Protein AF-A0A5N5HDU1-F1 (afdb_monomer)

Organism: NCBI:txid2448454

Nearest PDB structures (foldseek):
  8ie4-assembly1_A  TM=7.956E-01  e=6.464E-19  Gentiana crassicaulis
  8ie4-assembly4_D  TM=7.628E-01  e=2.810E-19  Gentiana crassicaulis
  8inh-assembly2_A  TM=7.800E-01  e=2.896E-18  Ziziphus jujuba var. spinosa
  8i94-assembly1_A  TM=7.938E-01  e=2.670E-17  Nemophila menziesii
  8i90-assembly1_A  TM=7.768E-01  e=2.670E-17  Nemophila menziesii

Foldseek 3Di:
DVLLLLVLLVVVDAAEAEEALQQCVPWQVPFPLNPPPSHHYHHKHLVQNPQQQVSDPHVLRSLVSNLPDDDDDPDDAQEDEEELLRPNVVVVCVVVLHAYEYEYQAAPVLLQLLLCVLVCVDPPQQAQPDQDFDDGPPDDTDHNLLHFFCNHVPPPCVSVNCSSSCSCVRCVVPVVPDDDALAAAPSAFCVLAVCPPVSRPDPRGDDDDDDDLVVLAVVLVLVVVLVDQADEDDDPVCPVSYPPPSDRDDDDQHEYEDLQRPNVLRSCLQNLHAYAHDHDGGNSSNSVVCSCPVLNGDDDSNPPVCCVDPNVVVSSVSSVVSNVLNNQQPPCPHSNVVSSVVVSVCSVVSNHYHHYYYD

Sequence (359 aa):
MLQFSKLLHHKGVKITLVTTLFTYKTILHKSSGLSGSYFAVETISDGYDQGGVKEAESVEAYLKSFKQKLSSSSCPVDCIVYDVFIPWPLDVAKKFGIAGAVFFTQSCAIDNIYYHAHKGLLKLPLTKYDQSKILVPGLPPLEPWDMPSMLYDFGSYPAVYDIVMGQFSNVVDWMAKFLPLITIGPTIPSYYLDKRLENDREYGVNLFKPNIPEQMKELAWGLRSSKCKFLWVVRESEAAKLPKGFILAHEYVGCFVTHCSWNLTLEALSLRVLMVALPQWTDQSTNAKYIMDVWEDVVEHCIIERIEGKRGEEIKRKALEWKELARKAVDEVGSSSKNIDEFTKNVVQQKAIRVLGEM

Structure (mmCIF, N/CA/C/O backbone):
data_AF-A0A5N5HDU1-F1
#
_entry.id   AF-A0A5N5HDU1-F1
#
loop_
_atom_site.group_PDB
_atom_si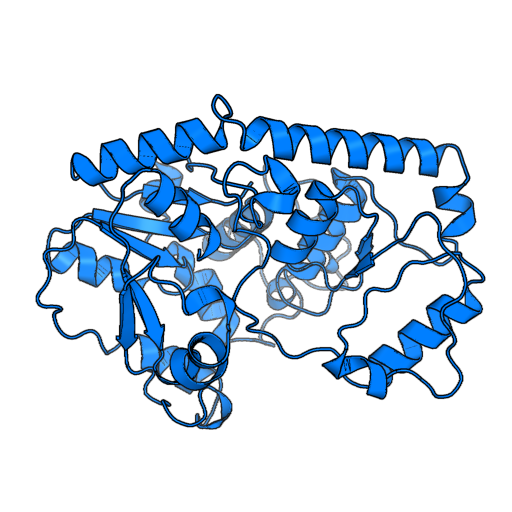te.id
_atom_site.type_symbol
_atom_site.label_atom_id
_atom_site.label_alt_id
_atom_site.label_comp_id
_atom_site.label_asym_id
_atom_site.label_entity_id
_atom_site.label_seq_id
_atom_site.pdbx_PDB_ins_code
_atom_site.Cartn_x
_atom_site.Cartn_y
_atom_site.Cartn_z
_atom_site.occupancy
_atom_site.B_iso_or_equiv
_atom_site.auth_seq_id
_atom_site.auth_comp_id
_atom_site.auth_asym_id
_atom_site.auth_atom_id
_atom_site.pdbx_PDB_model_num
ATOM 1 N N . MET A 1 1 ? -2.408 4.645 4.900 1.00 81.69 1 MET A N 1
ATOM 2 C CA . MET A 1 1 ? -3.131 5.020 6.152 1.00 81.69 1 MET A CA 1
ATOM 3 C C . MET A 1 1 ? -2.944 6.471 6.617 1.00 81.69 1 MET A C 1
ATOM 5 O O . MET A 1 1 ? -3.933 7.184 6.608 1.00 81.69 1 MET A O 1
ATOM 9 N N . LEU A 1 2 ? -1.751 6.958 7.008 1.00 83.31 2 LEU A N 1
ATOM 10 C CA . LEU A 1 2 ? -1.614 8.335 7.545 1.00 83.31 2 LEU A CA 1
ATOM 11 C C . LEU A 1 2 ? -2.099 9.427 6.569 1.00 83.31 2 LEU A C 1
ATOM 13 O O . LEU A 1 2 ? -2.771 10.368 6.977 1.00 83.31 2 LEU A O 1
ATOM 17 N N . GLN A 1 3 ? -1.804 9.285 5.276 1.00 84.50 3 GLN A N 1
ATOM 18 C CA . GLN A 1 3 ? -2.286 10.222 4.254 1.00 84.50 3 GLN A CA 1
ATOM 19 C C . GLN A 1 3 ? -3.814 10.188 4.117 1.00 84.50 3 GLN A C 1
ATOM 21 O O . GLN A 1 3 ? -4.466 11.227 4.067 1.00 84.50 3 GLN A O 1
ATOM 26 N N . PHE A 1 4 ? -4.412 8.998 4.189 1.00 86.94 4 PHE A N 1
ATOM 27 C CA . PHE A 1 4 ? -5.865 8.853 4.254 1.00 86.94 4 PHE A CA 1
ATOM 28 C C . PHE A 1 4 ? -6.462 9.530 5.499 1.00 86.94 4 PHE A C 1
ATOM 30 O O . PHE A 1 4 ? -7.474 10.217 5.393 1.00 86.94 4 PHE A O 1
ATOM 37 N N . SER A 1 5 ? -5.803 9.440 6.659 1.00 86.94 5 SER A N 1
ATOM 38 C CA . SER A 1 5 ? -6.207 10.169 7.869 1.00 86.94 5 SER A CA 1
ATOM 39 C C . SER A 1 5 ? -6.222 11.689 7.667 1.00 86.94 5 SER A C 1
ATOM 41 O O . SER A 1 5 ? -7.164 12.341 8.114 1.00 86.94 5 SER A O 1
ATOM 43 N N . LYS A 1 6 ? -5.233 12.260 6.960 1.00 85.62 6 LYS A N 1
ATOM 44 C CA . LYS A 1 6 ? -5.206 13.698 6.612 1.00 85.62 6 LYS A CA 1
ATOM 45 C C . LYS A 1 6 ? -6.385 14.092 5.731 1.00 85.62 6 LYS A C 1
ATOM 47 O O . LYS A 1 6 ? -7.036 15.097 6.011 1.00 85.62 6 LYS A O 1
ATOM 52 N N . LEU A 1 7 ? -6.705 13.273 4.732 1.00 85.50 7 LEU A N 1
ATOM 53 C CA . LEU A 1 7 ? -7.856 13.500 3.855 1.00 85.50 7 LEU A CA 1
ATOM 54 C C . LEU A 1 7 ? -9.183 13.459 4.627 1.00 85.50 7 LEU A C 1
ATOM 56 O O . LEU A 1 7 ? -10.017 14.345 4.455 1.00 85.50 7 LEU A O 1
ATOM 60 N N . LEU A 1 8 ? -9.366 12.481 5.519 1.00 86.62 8 LEU A N 1
ATOM 61 C CA . LEU A 1 8 ? -10.563 12.396 6.364 1.00 86.62 8 LEU A CA 1
ATOM 62 C C . LEU A 1 8 ? -10.685 13.588 7.319 1.00 86.62 8 LEU A C 1
ATOM 64 O O . LEU A 1 8 ? -11.768 14.150 7.474 1.00 86.62 8 LEU A O 1
ATOM 68 N N . HIS A 1 9 ? -9.582 14.013 7.932 1.00 85.88 9 HIS A N 1
ATOM 69 C CA . HIS A 1 9 ? -9.586 15.177 8.813 1.00 85.88 9 HIS A CA 1
ATOM 70 C C . HIS A 1 9 ? -9.921 16.472 8.075 1.00 85.88 9 HIS A C 1
ATOM 72 O O . HIS A 1 9 ? -10.703 17.274 8.577 1.00 85.88 9 HIS A O 1
ATOM 78 N N . HIS A 1 10 ? -9.425 16.642 6.848 1.00 84.31 10 HIS A N 1
ATOM 79 C CA . HIS A 1 10 ? -9.819 17.763 5.995 1.00 84.31 10 HIS A CA 1
ATOM 80 C C . HIS A 1 10 ? -11.326 17.766 5.673 1.00 84.31 10 HIS A C 1
ATOM 82 O O . HIS A 1 10 ? -11.922 18.825 5.499 1.00 84.31 10 HIS A O 1
ATOM 88 N N . LYS A 1 11 ? -11.971 16.592 5.665 1.00 84.25 11 LYS A N 1
ATOM 89 C CA . LYS A 1 11 ? -13.431 16.432 5.539 1.00 84.25 11 LYS A CA 1
ATOM 90 C C . LYS A 1 11 ? -14.187 16.601 6.869 1.00 84.25 11 LYS A C 1
ATOM 92 O O . LYS A 1 11 ? -15.392 16.367 6.917 1.00 84.25 11 LYS A O 1
ATOM 97 N N . GLY A 1 12 ? -13.507 17.008 7.942 1.00 85.75 12 GLY A N 1
ATOM 98 C CA . GLY A 1 12 ? -14.097 17.258 9.258 1.00 85.75 12 GLY A CA 1
ATOM 99 C C . GLY A 1 12 ? -14.228 16.021 10.151 1.00 85.75 12 GLY A C 1
ATOM 100 O O . GLY A 1 12 ? -14.853 16.100 11.207 1.00 85.75 12 GLY A O 1
ATOM 101 N N . VAL A 1 13 ? -13.647 14.879 9.766 1.00 86.00 13 VAL A N 1
ATOM 102 C CA . VAL A 1 13 ? -13.657 13.671 10.601 1.00 86.00 13 VAL A CA 1
ATOM 103 C C . VAL A 1 13 ? -12.633 13.817 11.727 1.00 86.00 13 VAL A C 1
ATOM 105 O O . VAL A 1 13 ? -11.461 14.120 11.494 1.00 86.00 13 VAL A O 1
ATOM 108 N N . LYS A 1 14 ? -13.052 13.567 12.971 1.00 86.56 14 LYS A N 1
ATOM 109 C CA . LYS A 1 14 ? -12.127 13.487 14.106 1.00 86.56 14 LYS A CA 1
ATOM 110 C C . LYS A 1 14 ? -11.351 12.174 14.027 1.00 86.56 14 LYS A C 1
ATOM 112 O O . LYS A 1 14 ? -11.952 11.106 13.986 1.00 86.56 14 LYS A O 1
ATOM 117 N N . ILE A 1 15 ? -10.024 12.256 14.034 1.00 86.44 15 ILE A N 1
ATOM 118 C CA . ILE A 1 15 ? -9.154 11.086 13.905 1.00 86.44 15 ILE A CA 1
ATOM 119 C C . ILE A 1 15 ? -8.301 10.913 15.160 1.00 86.44 15 ILE A C 1
ATOM 121 O O . ILE A 1 15 ? -7.659 11.858 15.629 1.00 86.44 15 ILE A O 1
ATOM 125 N N . THR A 1 16 ? -8.251 9.670 15.632 1.00 86.56 16 THR A N 1
ATOM 126 C CA . THR A 1 16 ? -7.248 9.182 16.578 1.00 86.56 16 THR A CA 1
ATOM 127 C C . THR A 1 16 ? -6.396 8.139 15.867 1.00 86.56 16 THR A C 1
ATOM 129 O O . THR A 1 16 ? -6.906 7.106 15.435 1.00 86.56 16 THR A O 1
ATOM 132 N N . LEU A 1 17 ? -5.100 8.407 15.721 1.00 85.62 17 LEU A N 1
ATOM 133 C CA . LEU A 1 17 ? -4.145 7.435 15.206 1.00 85.62 17 LEU A CA 1
ATOM 134 C C . LEU A 1 17 ? -3.698 6.533 16.355 1.00 85.62 17 LEU A C 1
ATOM 136 O O . LEU A 1 17 ? -3.113 7.011 17.324 1.00 85.62 17 LEU A O 1
ATOM 140 N N . VAL A 1 18 ? -3.941 5.232 16.228 1.00 85.00 18 VAL A N 1
ATOM 141 C CA . VAL A 1 18 ? -3.465 4.237 17.193 1.00 85.00 18 VAL A CA 1
ATOM 142 C C . VAL A 1 18 ? -2.227 3.551 16.628 1.00 85.00 18 VAL A C 1
ATOM 144 O O . VAL A 1 18 ? -2.234 3.066 15.498 1.00 85.00 18 VAL A O 1
ATOM 147 N N . THR A 1 19 ? -1.145 3.518 17.400 1.00 84.38 19 THR A N 1
ATOM 148 C CA . THR A 1 19 ? 0.124 2.888 17.001 1.00 84.38 19 THR A CA 1
ATOM 149 C C . THR A 1 19 ? 0.807 2.212 18.188 1.00 84.38 19 THR A C 1
ATOM 151 O O . THR A 1 19 ? 0.340 2.330 19.319 1.00 84.38 19 THR A O 1
ATOM 154 N N . THR A 1 20 ? 1.914 1.503 17.971 1.00 85.38 20 THR A N 1
ATOM 155 C CA . THR A 1 20 ? 2.649 0.888 19.085 1.00 85.38 20 THR A CA 1
ATOM 156 C C . THR A 1 20 ? 3.460 1.920 19.847 1.00 85.38 20 THR A C 1
ATOM 158 O O . THR A 1 20 ? 3.936 2.904 19.272 1.00 85.38 20 THR A O 1
ATOM 161 N N . LEU A 1 21 ? 3.671 1.688 21.142 1.00 84.62 21 LEU A N 1
ATOM 162 C CA . LEU A 1 21 ? 4.504 2.559 21.966 1.00 84.62 21 LEU A CA 1
ATOM 163 C C . LEU A 1 21 ? 5.939 2.658 21.421 1.00 84.62 21 LEU A C 1
ATOM 165 O O . LEU A 1 21 ? 6.516 3.749 21.394 1.00 84.62 21 LEU A O 1
ATOM 169 N N . PHE A 1 22 ? 6.495 1.548 20.928 1.00 84.50 22 PHE A N 1
ATOM 170 C CA . PHE A 1 22 ? 7.798 1.537 20.266 1.00 84.50 22 PHE A CA 1
ATOM 171 C C . PHE A 1 22 ? 7.814 2.431 19.016 1.00 84.50 22 PHE A C 1
ATOM 173 O O . PHE A 1 22 ? 8.679 3.304 18.887 1.00 84.50 22 PHE A O 1
ATOM 180 N N . THR A 1 23 ? 6.834 2.271 18.119 1.00 81.06 23 THR A N 1
ATOM 181 C CA . THR A 1 23 ? 6.702 3.070 16.885 1.00 81.06 23 THR A CA 1
ATOM 182 C C . THR A 1 23 ? 6.531 4.553 17.207 1.00 81.06 23 THR A C 1
ATOM 184 O O . THR A 1 23 ? 7.163 5.413 16.588 1.00 81.06 23 THR A O 1
ATOM 187 N N . TYR A 1 24 ? 5.735 4.864 18.230 1.00 81.75 24 TYR A N 1
ATOM 188 C CA . TYR A 1 24 ? 5.540 6.228 18.694 1.00 81.75 24 TYR A CA 1
ATOM 189 C C . TYR A 1 24 ? 6.850 6.871 19.159 1.00 81.75 24 TYR A C 1
ATOM 191 O O . TYR A 1 24 ? 7.230 7.923 18.647 1.00 81.75 24 TYR A O 1
ATOM 199 N N . LYS A 1 25 ? 7.589 6.221 20.066 1.00 80.50 25 LYS A N 1
ATOM 200 C CA . LYS A 1 25 ? 8.865 6.740 20.596 1.00 80.50 25 LYS A CA 1
ATOM 201 C C . LYS A 1 25 ? 9.936 6.905 19.519 1.00 80.50 25 LYS A C 1
ATOM 203 O O . LYS A 1 25 ? 10.744 7.833 19.569 1.00 80.50 25 LYS A O 1
ATOM 208 N N . THR A 1 26 ? 9.999 5.963 18.583 1.00 70.81 26 THR A N 1
ATOM 209 C CA . THR A 1 26 ? 11.109 5.880 17.627 1.00 70.81 26 THR A CA 1
ATOM 210 C C . THR A 1 26 ? 10.877 6.694 16.366 1.00 70.81 26 THR A C 1
ATOM 212 O O . THR A 1 26 ? 11.846 7.238 15.834 1.00 70.81 26 THR A O 1
ATOM 215 N N . ILE A 1 27 ? 9.628 6.797 15.909 1.00 68.00 27 ILE A N 1
ATOM 216 C CA . ILE A 1 27 ? 9.301 7.348 14.594 1.00 68.00 27 ILE A CA 1
ATOM 217 C C . ILE A 1 27 ? 8.398 8.575 14.727 1.00 68.00 27 ILE A C 1
ATOM 219 O O . ILE A 1 27 ? 8.740 9.629 14.196 1.00 68.00 27 ILE A O 1
ATOM 223 N N . LEU A 1 28 ? 7.291 8.497 15.471 1.00 67.25 28 LEU A N 1
ATOM 224 C CA . LEU A 1 28 ? 6.307 9.592 15.503 1.00 67.25 28 LEU A CA 1
ATOM 225 C C . LEU A 1 28 ? 6.759 10.775 16.368 1.00 67.25 28 LEU A C 1
ATOM 227 O O . LEU A 1 28 ? 6.692 11.911 15.918 1.00 67.25 28 LEU A O 1
ATOM 231 N N . HIS A 1 29 ? 7.302 10.523 17.561 1.00 62.34 29 HIS A N 1
ATOM 232 C CA . HIS A 1 29 ? 7.775 11.570 18.477 1.00 62.34 29 HIS A CA 1
ATOM 233 C C . HIS A 1 29 ? 8.957 12.375 17.907 1.00 62.34 29 HIS A C 1
ATOM 235 O O . HIS A 1 29 ? 9.209 13.505 18.316 1.00 62.34 29 HIS A O 1
ATOM 241 N N . LYS A 1 30 ? 9.720 11.795 16.974 1.00 56.84 30 LYS A N 1
ATOM 242 C CA . LYS A 1 30 ? 10.878 12.450 16.344 1.00 56.84 30 LYS A CA 1
ATOM 243 C C . LYS A 1 30 ? 10.536 13.160 15.035 1.00 56.84 30 LYS A C 1
ATOM 245 O O . LYS A 1 30 ? 11.388 13.861 14.497 1.00 56.84 30 LYS A O 1
ATOM 250 N N . SER A 1 31 ? 9.325 12.969 14.516 1.00 57.44 31 SER A N 1
ATOM 251 C CA . SER A 1 31 ? 8.912 13.530 13.233 1.00 57.44 31 SER A CA 1
ATOM 252 C C . SER A 1 31 ? 8.254 14.893 13.447 1.00 57.44 31 SER A C 1
ATOM 254 O O . SER A 1 31 ? 7.149 14.990 13.977 1.00 57.44 31 SER A O 1
ATOM 256 N N . SER A 1 32 ? 8.925 15.956 13.001 1.00 51.88 32 SER A N 1
ATOM 257 C CA . SER A 1 32 ? 8.446 17.348 13.054 1.00 51.88 32 SER A CA 1
ATOM 258 C C . SER A 1 32 ? 7.073 17.548 12.390 1.00 51.88 32 SER A C 1
ATOM 260 O O . SER A 1 32 ? 6.309 18.411 12.817 1.00 51.88 32 SER A O 1
ATOM 262 N N . GLY A 1 33 ? 6.720 16.716 11.401 1.00 50.97 33 GLY A N 1
ATOM 263 C CA . GLY A 1 33 ? 5.471 16.805 10.631 1.00 50.97 33 GLY A CA 1
ATOM 264 C C . GLY A 1 33 ? 4.177 16.413 11.362 1.00 50.97 33 GLY A C 1
ATOM 265 O O . GLY A 1 33 ? 3.096 16.666 10.838 1.00 50.97 33 GLY A O 1
ATOM 266 N N . LEU A 1 34 ? 4.251 15.817 12.558 1.00 55.09 34 LEU A N 1
ATOM 267 C CA . LEU A 1 34 ? 3.077 15.499 13.395 1.00 55.09 34 LEU A CA 1
ATOM 268 C C . LEU A 1 34 ? 2.918 16.447 14.590 1.00 55.09 34 LEU A C 1
ATOM 270 O O . LEU A 1 34 ? 1.907 16.396 15.286 1.00 55.09 34 LEU A O 1
ATOM 274 N N . SER A 1 35 ? 3.891 17.334 14.819 1.00 48.75 35 SER A N 1
ATOM 275 C CA . SER A 1 35 ? 3.934 18.209 15.995 1.00 48.75 35 SER A CA 1
ATOM 276 C C . SER A 1 35 ? 2.916 19.363 15.955 1.00 48.75 35 SER A C 1
ATOM 278 O O . SER A 1 35 ? 2.830 20.128 16.914 1.00 48.75 35 SER A O 1
ATOM 280 N N . GLY A 1 36 ? 2.138 19.490 14.873 1.00 53.03 36 GLY A N 1
ATOM 281 C CA . GLY A 1 36 ? 1.021 20.426 14.746 1.00 53.03 36 GLY A CA 1
ATOM 282 C C . GLY A 1 36 ? -0.320 19.694 14.734 1.00 53.03 36 GLY A C 1
ATOM 283 O O . GLY A 1 36 ? -0.748 19.270 13.676 1.00 53.03 36 GLY A O 1
ATOM 284 N N . SER A 1 37 ? -0.931 19.508 15.907 1.00 56.53 37 SER A N 1
ATOM 285 C CA . SER A 1 37 ? -2.367 19.320 16.239 1.00 56.53 37 SER A CA 1
ATOM 286 C C . SER A 1 37 ? -3.381 18.573 15.333 1.00 56.53 37 SER A C 1
ATOM 288 O O . SER A 1 37 ? -4.552 18.553 15.707 1.00 56.53 37 SER A O 1
ATOM 290 N N . TYR A 1 38 ? -3.044 17.971 14.188 1.00 62.62 38 TYR A N 1
ATOM 291 C CA . TYR A 1 38 ? -4.061 17.434 13.261 1.00 62.62 38 TYR A CA 1
ATOM 292 C C . TYR A 1 38 ? -4.797 16.198 13.806 1.00 62.62 38 TYR A C 1
ATOM 294 O O . TYR A 1 38 ? -5.974 16.002 13.508 1.00 62.62 38 TYR A O 1
ATOM 302 N N . PHE A 1 39 ? -4.136 15.372 14.623 1.00 76.25 39 PHE A N 1
ATOM 303 C CA . PHE A 1 39 ? -4.696 14.111 15.121 1.00 76.25 39 PHE A CA 1
ATOM 304 C C . PHE A 1 39 ? -4.342 13.874 16.585 1.00 76.25 39 PHE A C 1
ATOM 306 O O . PHE A 1 39 ? -3.239 14.204 17.023 1.00 76.25 39 PHE A O 1
ATOM 313 N N . ALA A 1 40 ? -5.244 13.221 17.320 1.00 81.25 40 ALA A N 1
ATOM 314 C CA . ALA A 1 40 ? -4.860 12.571 18.566 1.00 81.25 40 ALA A CA 1
ATOM 315 C C . ALA A 1 40 ? -4.020 11.330 18.232 1.00 81.25 40 ALA A C 1
ATOM 317 O O . ALA A 1 40 ? -4.330 10.612 17.281 1.00 81.25 40 ALA A O 1
ATOM 318 N N . VAL A 1 41 ? -2.965 11.071 19.003 1.00 81.19 41 VAL A N 1
ATOM 319 C CA . VAL A 1 41 ? -2.180 9.839 18.884 1.00 81.19 41 VAL A CA 1
ATOM 320 C C . VAL A 1 41 ? -2.319 9.064 20.182 1.00 81.19 41 VAL A C 1
ATOM 322 O O . VAL A 1 41 ? -1.977 9.571 21.248 1.00 81.19 41 VAL A O 1
ATOM 325 N N . GLU A 1 42 ? -2.818 7.839 20.080 1.00 84.00 42 GLU A N 1
ATOM 326 C CA . GLU A 1 42 ? -2.871 6.891 21.187 1.00 84.00 42 GLU A CA 1
ATOM 327 C C . GLU A 1 42 ? -1.897 5.741 20.934 1.00 84.00 42 GLU A C 1
ATOM 329 O O . GLU A 1 42 ? -1.630 5.341 19.796 1.00 84.00 42 GLU A O 1
ATOM 334 N N . THR A 1 43 ? -1.341 5.211 22.019 1.00 84.62 43 THR A N 1
ATOM 335 C CA . THR A 1 43 ? -0.370 4.123 21.954 1.00 84.62 43 THR A CA 1
ATOM 336 C C . THR A 1 43 ? -0.916 2.864 22.588 1.00 84.62 43 THR A C 1
ATOM 338 O O . THR A 1 43 ? -1.416 2.900 23.711 1.00 84.62 43 THR A O 1
ATOM 341 N N . ILE A 1 44 ? -0.721 1.743 21.908 1.00 84.19 44 ILE A N 1
ATOM 342 C CA . ILE A 1 44 ? -0.919 0.404 22.456 1.00 84.19 44 ILE A CA 1
ATOM 343 C C . ILE A 1 44 ? 0.432 -0.273 22.672 1.00 84.19 44 ILE A C 1
ATOM 345 O O . ILE A 1 44 ? 1.426 0.073 22.030 1.00 84.19 44 ILE A O 1
ATOM 349 N N . SER A 1 45 ? 0.473 -1.231 23.593 1.00 84.81 45 SER A N 1
ATOM 350 C CA . SER A 1 45 ? 1.662 -2.060 23.777 1.00 84.81 45 SER A CA 1
ATOM 351 C C . SER A 1 45 ? 1.729 -3.107 22.671 1.00 84.81 45 SER A C 1
ATOM 353 O O . SER A 1 45 ? 0.735 -3.790 22.421 1.00 84.81 45 SER A O 1
ATOM 355 N N . ASP A 1 46 ? 2.894 -3.266 22.046 1.00 82.88 46 ASP A N 1
ATOM 356 C CA . ASP A 1 46 ? 3.166 -4.398 21.148 1.00 82.88 46 ASP A CA 1
ATOM 357 C C . ASP A 1 46 ? 3.801 -5.589 21.880 1.00 82.88 46 ASP A C 1
ATOM 359 O O . ASP A 1 46 ? 4.177 -6.581 21.262 1.00 82.88 46 ASP A O 1
ATOM 363 N N . GLY A 1 47 ? 3.903 -5.522 23.211 1.00 85.50 47 GLY A N 1
ATOM 364 C CA . GLY A 1 47 ? 4.581 -6.523 24.036 1.00 85.50 47 GLY A CA 1
ATOM 365 C C . GLY A 1 47 ? 6.107 -6.407 24.036 1.00 85.50 47 GLY A C 1
ATOM 366 O O . GLY A 1 47 ? 6.738 -7.081 24.843 1.00 85.50 47 GLY A O 1
ATOM 367 N N . TYR A 1 48 ? 6.676 -5.531 23.204 1.00 87.94 48 TYR A N 1
ATOM 368 C CA . TYR A 1 48 ? 8.113 -5.314 23.023 1.00 87.94 48 TYR A CA 1
ATOM 369 C C . TYR A 1 48 ? 8.402 -3.807 22.887 1.00 87.94 48 TYR A C 1
ATOM 371 O O . TYR A 1 48 ? 9.033 -3.325 21.942 1.00 87.94 48 TYR A O 1
ATOM 379 N N . ASP A 1 49 ? 7.892 -3.033 23.849 1.00 86.81 49 ASP A N 1
ATOM 380 C CA . ASP A 1 49 ? 7.763 -1.574 23.760 1.00 86.81 49 ASP A CA 1
ATOM 381 C C . ASP A 1 49 ? 9.100 -0.799 23.773 1.00 86.81 49 ASP A C 1
ATOM 383 O O . ASP A 1 49 ? 9.102 0.433 23.622 1.00 86.81 49 ASP A O 1
ATOM 387 N N . GLN A 1 50 ? 10.231 -1.476 24.012 1.00 85.69 50 GLN A N 1
ATOM 388 C CA . GLN A 1 50 ? 11.555 -0.853 24.097 1.00 85.69 50 GLN A CA 1
ATOM 389 C C . GLN A 1 50 ? 12.380 -1.070 22.828 1.00 85.69 50 GLN A C 1
ATOM 391 O O . GLN A 1 50 ? 12.979 -0.117 22.325 1.00 85.69 50 GLN A O 1
ATOM 396 N N . GLY A 1 51 ? 12.418 -2.295 22.300 1.00 82.06 51 GLY A N 1
ATOM 397 C CA . GLY A 1 51 ? 13.237 -2.657 21.139 1.00 82.06 51 GLY A CA 1
ATOM 398 C C . GLY A 1 51 ? 12.453 -3.102 19.904 1.00 82.06 51 GLY A C 1
ATOM 399 O O . GLY A 1 51 ? 13.072 -3.366 18.865 1.00 82.06 51 GLY A O 1
ATOM 400 N N . GLY A 1 52 ? 11.121 -3.173 19.986 1.00 85.88 52 GLY A N 1
ATOM 401 C CA . GLY A 1 52 ? 10.261 -3.662 18.914 1.00 85.88 52 GLY A CA 1
ATOM 402 C C . GLY A 1 52 ? 10.645 -5.086 18.515 1.00 85.88 52 GLY A C 1
ATOM 403 O O . GLY A 1 52 ? 11.024 -5.902 19.352 1.00 85.88 52 GLY A O 1
ATOM 404 N N . VAL A 1 53 ? 10.656 -5.370 17.211 1.00 83.50 53 VAL A N 1
ATOM 405 C CA . VAL A 1 53 ? 11.037 -6.690 16.662 1.00 83.50 53 VAL A CA 1
ATOM 406 C C . VAL A 1 53 ? 12.387 -7.192 17.194 1.00 83.50 53 VAL A C 1
ATOM 408 O O . VAL A 1 53 ? 12.576 -8.392 17.339 1.00 83.50 53 VAL A O 1
ATOM 411 N N . LYS A 1 54 ? 13.341 -6.294 17.482 1.00 85.31 54 LYS A N 1
ATOM 412 C CA . LYS A 1 54 ? 14.690 -6.681 17.932 1.00 85.31 54 LYS A CA 1
ATOM 413 C C . LYS A 1 54 ? 14.744 -7.178 19.374 1.00 85.31 54 LYS A C 1
ATOM 415 O O . LYS A 1 54 ? 15.734 -7.793 19.750 1.00 85.31 54 LYS A O 1
ATOM 420 N N . GLU A 1 55 ? 13.743 -6.836 20.176 1.00 88.56 55 GLU A N 1
ATOM 421 C CA . GLU A 1 55 ? 13.601 -7.318 21.552 1.00 88.56 55 GLU A CA 1
ATOM 422 C C . GLU A 1 55 ? 12.958 -8.709 21.588 1.00 88.56 55 GLU A C 1
ATOM 424 O O . GLU A 1 55 ? 13.160 -9.461 22.538 1.00 88.56 55 GLU A O 1
ATOM 429 N N . ALA A 1 56 ? 12.208 -9.064 20.543 1.00 87.06 56 ALA A N 1
ATOM 430 C CA . ALA A 1 56 ? 11.580 -10.365 20.436 1.00 87.06 56 ALA A CA 1
ATOM 431 C C . ALA A 1 56 ? 12.590 -11.469 20.105 1.00 87.06 56 ALA A C 1
ATOM 433 O O . ALA A 1 56 ? 13.541 -11.280 19.348 1.00 87.06 56 ALA A O 1
ATOM 434 N N . GLU A 1 57 ? 12.322 -12.664 20.630 1.00 88.56 57 GLU A N 1
ATOM 435 C CA . GLU A 1 57 ? 13.091 -13.884 20.350 1.00 88.56 57 GLU A CA 1
ATOM 436 C C . GLU A 1 57 ? 13.059 -14.285 18.866 1.00 88.56 57 GLU A C 1
ATOM 438 O O . GLU A 1 57 ? 13.972 -14.937 18.364 1.00 88.56 57 GLU A O 1
ATOM 443 N N . SER A 1 58 ? 12.006 -13.885 18.149 1.00 86.69 58 SER A N 1
ATOM 444 C CA . SER A 1 58 ? 11.851 -14.084 16.714 1.00 86.69 58 SER A CA 1
ATOM 445 C C . SER A 1 58 ? 10.841 -13.092 16.133 1.00 86.69 58 SER A C 1
ATOM 447 O O . SER A 1 58 ? 10.011 -12.524 16.849 1.00 86.69 58 SER A O 1
ATOM 449 N N . VAL A 1 59 ? 10.862 -12.924 14.807 1.00 81.62 59 VAL A N 1
ATOM 450 C CA . VAL A 1 59 ? 9.832 -12.160 14.079 1.00 81.62 59 VAL A CA 1
ATOM 451 C C . VAL A 1 59 ? 8.441 -12.753 14.330 1.00 81.62 59 VAL A C 1
ATOM 453 O O . VAL A 1 59 ? 7.475 -12.016 14.485 1.00 81.62 59 VAL A O 1
ATOM 456 N N . GLU A 1 60 ? 8.336 -14.077 14.436 1.00 83.31 60 GLU A N 1
ATOM 457 C CA . GLU A 1 60 ? 7.074 -14.762 14.715 1.00 83.31 60 GLU A CA 1
ATOM 458 C C . GLU A 1 60 ? 6.518 -14.423 16.106 1.00 83.31 60 GLU A C 1
ATOM 460 O O . GLU A 1 60 ? 5.332 -14.112 16.238 1.00 83.31 60 GLU A O 1
ATOM 465 N N . ALA A 1 61 ? 7.372 -14.433 17.133 1.00 85.44 61 ALA A N 1
ATOM 466 C CA . ALA A 1 61 ? 6.990 -14.063 18.494 1.00 85.44 61 ALA A CA 1
ATOM 467 C C . ALA A 1 61 ? 6.523 -12.602 18.569 1.00 85.44 61 ALA A C 1
ATOM 469 O O . ALA A 1 61 ? 5.468 -12.326 19.145 1.00 85.44 61 ALA A O 1
ATOM 470 N N . TYR A 1 62 ? 7.246 -11.689 17.905 1.00 85.75 62 TYR A N 1
ATOM 471 C CA . TYR A 1 62 ? 6.842 -10.285 17.793 1.00 85.75 62 TYR A CA 1
ATOM 472 C C . TYR A 1 62 ? 5.468 -10.137 17.143 1.00 85.75 62 TYR A C 1
ATOM 474 O O . TYR A 1 62 ? 4.617 -9.410 17.629 1.00 85.75 62 TYR A O 1
ATOM 482 N N . LEU A 1 63 ? 5.206 -10.841 16.046 1.00 79.12 63 LEU A N 1
ATOM 483 C CA . LEU A 1 63 ? 3.932 -10.719 15.339 1.00 79.12 63 LEU A CA 1
ATOM 484 C C . LEU A 1 63 ? 2.753 -11.316 16.129 1.00 79.12 63 LEU A C 1
ATOM 486 O O . LEU A 1 63 ? 1.623 -10.833 16.027 1.00 79.12 63 LEU A O 1
ATOM 490 N N . LYS A 1 64 ? 2.996 -12.349 16.945 1.00 79.19 64 LYS A N 1
ATOM 491 C CA . LYS A 1 64 ? 1.971 -12.976 17.794 1.00 79.19 64 LYS A CA 1
ATOM 492 C C . LYS A 1 64 ? 1.559 -12.106 18.987 1.00 79.19 64 LYS A C 1
ATOM 494 O O . LYS A 1 64 ? 0.389 -12.161 19.374 1.00 79.19 64 LYS A O 1
ATOM 499 N N . SER A 1 65 ? 2.455 -11.290 19.546 1.00 80.00 65 SER A N 1
ATOM 500 C CA . SER A 1 65 ? 2.156 -10.457 20.725 1.00 80.00 65 SER A CA 1
ATOM 501 C C . SER A 1 65 ? 1.107 -9.368 20.457 1.00 80.00 65 SER A C 1
ATOM 503 O O . SER A 1 65 ? 0.335 -9.027 21.355 1.00 80.00 65 SER A O 1
ATOM 505 N N . PHE A 1 66 ? 0.996 -8.881 19.215 1.00 68.56 66 PHE A N 1
ATOM 506 C CA . PHE A 1 66 ? 0.038 -7.833 18.827 1.00 68.56 66 PHE A CA 1
ATOM 507 C C . PHE A 1 66 ? -1.432 -8.209 19.017 1.00 68.56 66 PHE A C 1
ATOM 509 O O . PHE A 1 66 ? -2.275 -7.327 19.159 1.00 68.56 66 PHE A O 1
ATOM 516 N N . LYS A 1 67 ? -1.774 -9.502 19.009 1.00 61.97 67 LYS A N 1
ATOM 517 C CA . LYS A 1 67 ? -3.175 -9.957 18.997 1.00 61.97 67 LYS A CA 1
ATOM 518 C C . LYS A 1 67 ? -3.907 -9.786 20.334 1.00 61.97 67 LYS A C 1
ATOM 520 O O . LYS A 1 67 ? -5.103 -10.048 20.393 1.00 61.97 67 LYS A O 1
ATOM 525 N N . GLN A 1 68 ? -3.224 -9.399 21.415 1.00 55.88 68 GLN A N 1
ATOM 526 C CA . GLN A 1 68 ? -3.747 -9.605 22.773 1.00 55.88 68 GLN A CA 1
ATOM 527 C C . GLN A 1 68 ? -4.135 -8.341 23.555 1.00 55.88 68 GLN A C 1
ATOM 529 O O . GLN A 1 68 ? -4.640 -8.481 24.669 1.00 55.88 68 GLN A O 1
ATOM 534 N N . LYS A 1 69 ? -3.918 -7.115 23.052 1.00 54.56 69 LYS A N 1
ATOM 535 C CA . LYS A 1 69 ? -4.028 -5.918 23.912 1.00 54.56 69 LYS A CA 1
ATOM 536 C C . LYS A 1 69 ? -4.671 -4.700 23.240 1.00 54.56 69 LYS A C 1
ATOM 538 O O . LYS A 1 69 ? -3.983 -3.864 22.666 1.00 54.56 69 LYS A O 1
ATOM 543 N N . LEU A 1 70 ? -5.979 -4.532 23.453 1.00 54.41 70 LEU A N 1
ATOM 544 C CA . LEU A 1 70 ? -6.595 -3.203 23.510 1.00 54.41 70 LEU A CA 1
ATOM 545 C C . LEU A 1 70 ? -7.504 -3.087 24.734 1.00 54.41 70 LEU A C 1
ATOM 547 O O . LEU A 1 70 ? -8.449 -3.856 24.903 1.00 54.41 70 LEU A O 1
ATOM 551 N N . SER A 1 71 ? -7.198 -2.114 25.587 1.00 52.47 71 SER A N 1
ATOM 552 C CA . SER A 1 71 ? -8.047 -1.660 26.688 1.00 52.47 71 SER A CA 1
ATOM 553 C C . SER A 1 71 ? -8.886 -0.462 26.236 1.00 52.47 71 SER A C 1
ATOM 555 O O . SER A 1 71 ? -8.448 0.331 25.408 1.00 52.47 71 SER A O 1
ATOM 557 N N . SER A 1 72 ? -10.107 -0.364 26.762 1.00 50.44 72 SER A N 1
ATOM 558 C CA . SER A 1 72 ? -11.128 0.619 26.382 1.00 50.44 72 SER A CA 1
ATOM 559 C C . SER A 1 72 ? -10.625 2.066 26.444 1.00 50.44 72 SER A C 1
ATOM 561 O O . SER A 1 72 ? -10.188 2.513 27.506 1.00 50.44 72 SER A O 1
ATOM 563 N N . SER A 1 73 ? -10.756 2.802 25.336 1.00 53.94 73 SER A N 1
ATOM 564 C CA . SER A 1 73 ? -10.663 4.268 25.323 1.00 53.94 73 SER A CA 1
ATOM 565 C C . SER A 1 73 ? -11.952 4.878 25.893 1.00 53.94 73 SER A C 1
ATOM 567 O O . SER A 1 73 ? -13.026 4.282 25.809 1.00 53.94 73 SER A O 1
ATOM 569 N N . SER A 1 74 ? -11.842 6.056 26.505 1.00 54.16 74 SER A N 1
ATOM 570 C CA . SER A 1 74 ? -12.953 6.801 27.114 1.00 54.16 74 SER A CA 1
ATOM 571 C C . SER A 1 74 ? -13.751 7.644 26.111 1.00 54.16 74 SER A C 1
ATOM 573 O O . SER A 1 74 ? -14.768 8.231 26.480 1.00 54.16 74 SER A O 1
ATOM 575 N N . CYS A 1 75 ? -13.306 7.723 24.852 1.00 59.34 75 CYS A N 1
ATOM 576 C CA . CYS A 1 75 ? -14.004 8.452 23.796 1.00 59.34 75 CYS A CA 1
ATOM 577 C C . CYS A 1 75 ? -14.967 7.532 23.024 1.00 59.34 75 CYS A C 1
ATOM 579 O O . CYS A 1 75 ? -14.580 6.412 22.685 1.00 59.34 75 CYS A O 1
ATOM 581 N N . PRO A 1 76 ? -16.188 7.988 22.685 1.00 75.31 76 PRO A N 1
ATOM 582 C CA . PRO A 1 76 ? -17.044 7.264 21.750 1.00 75.31 76 PRO A CA 1
ATOM 583 C C . PRO A 1 76 ? -16.360 7.203 20.375 1.00 75.31 76 PRO A C 1
ATOM 585 O O . PRO A 1 76 ? -15.917 8.227 19.852 1.00 75.31 76 PRO A O 1
ATOM 588 N N . VAL A 1 77 ? -16.237 5.994 19.826 1.00 83.19 77 VAL A N 1
ATOM 589 C CA . VAL A 1 77 ? -15.614 5.716 18.525 1.00 83.19 77 VAL A CA 1
ATOM 590 C C . VAL A 1 77 ? -16.691 5.210 17.574 1.00 83.19 77 VAL A C 1
ATOM 592 O O . VAL A 1 77 ? -17.320 4.193 17.851 1.00 83.19 77 VAL A O 1
ATOM 595 N N . ASP A 1 78 ? -16.876 5.895 16.446 1.00 84.19 78 ASP A N 1
ATOM 596 C CA . ASP A 1 78 ? -17.888 5.528 15.444 1.00 84.19 78 ASP A CA 1
ATOM 597 C C . ASP A 1 78 ? -17.393 4.465 14.452 1.00 84.19 78 ASP A C 1
ATOM 599 O O . ASP A 1 78 ? -18.175 3.658 13.946 1.00 84.19 78 ASP A O 1
ATOM 603 N N . CYS A 1 79 ? -16.085 4.445 14.170 1.00 87.19 79 CYS A N 1
ATOM 604 C CA . CYS A 1 79 ? -15.474 3.519 13.221 1.00 87.19 79 CYS A CA 1
ATOM 605 C C . CYS A 1 79 ? -14.015 3.209 13.570 1.00 87.19 79 CYS A C 1
ATOM 607 O O . CYS A 1 79 ? -13.251 4.098 13.943 1.00 87.19 79 CYS A O 1
ATOM 609 N N . ILE A 1 80 ? -13.609 1.957 13.359 1.00 86.94 80 ILE A N 1
ATOM 610 C CA . ILE A 1 80 ? -12.216 1.506 13.404 1.00 86.94 80 ILE A CA 1
ATOM 611 C C . ILE A 1 80 ? -11.752 1.238 11.974 1.00 86.94 80 ILE A C 1
ATOM 613 O O . ILE A 1 80 ? -12.277 0.344 11.314 1.00 86.94 80 ILE A O 1
ATOM 617 N N . VAL A 1 81 ? -10.759 1.996 11.505 1.00 88.94 81 VAL A N 1
ATOM 618 C CA . VAL A 1 81 ? -10.045 1.707 10.252 1.00 88.94 81 VAL A CA 1
ATOM 619 C C . VAL A 1 81 ? -8.752 0.979 10.597 1.00 88.94 81 VAL A C 1
ATOM 621 O O . VAL A 1 81 ? -7.984 1.475 11.419 1.00 88.94 81 VAL A O 1
ATOM 624 N N . TYR A 1 82 ? -8.510 -0.184 9.998 1.00 87.25 82 TYR A N 1
ATOM 625 C CA . TYR A 1 82 ? -7.349 -1.016 10.312 1.00 87.25 82 TYR A CA 1
ATOM 626 C C . TYR A 1 82 ? -6.674 -1.564 9.055 1.00 87.25 82 TYR A C 1
ATOM 628 O O . TYR A 1 82 ? -7.326 -1.769 8.034 1.00 87.25 82 TYR A O 1
ATOM 636 N N . ASP A 1 83 ? -5.366 -1.797 9.139 1.00 88.25 83 ASP A N 1
ATOM 637 C CA . ASP A 1 83 ? -4.594 -2.434 8.070 1.00 88.25 83 ASP A CA 1
ATOM 638 C C . ASP A 1 83 ? -4.987 -3.910 7.929 1.00 88.25 83 ASP A C 1
ATOM 640 O O . ASP A 1 83 ? -5.119 -4.614 8.933 1.00 88.25 83 ASP A O 1
ATOM 644 N N . VAL A 1 84 ? -5.155 -4.384 6.695 1.00 86.44 84 VAL A N 1
ATOM 645 C CA . VAL A 1 84 ? -5.582 -5.758 6.387 1.00 86.44 84 VAL A CA 1
ATOM 646 C C . VAL A 1 84 ? -4.709 -6.842 7.046 1.00 86.44 84 VAL A C 1
ATOM 648 O O . VAL A 1 84 ? -5.224 -7.892 7.433 1.00 86.44 84 VAL A O 1
ATOM 651 N N . PHE A 1 85 ? -3.418 -6.579 7.280 1.00 85.38 85 PHE A N 1
ATOM 652 C CA . PHE A 1 85 ? -2.505 -7.515 7.946 1.00 85.38 85 PHE A CA 1
ATOM 653 C C . PHE A 1 85 ? -2.744 -7.667 9.450 1.00 85.38 85 PHE A C 1
ATOM 655 O O . PHE A 1 85 ? -2.218 -8.583 10.088 1.00 85.38 85 PHE A O 1
ATOM 662 N N . ILE A 1 86 ? -3.540 -6.779 10.040 1.00 83.62 86 ILE A N 1
ATOM 663 C CA . ILE A 1 86 ? -3.863 -6.769 11.461 1.00 83.62 86 ILE A CA 1
ATOM 664 C C . ILE A 1 86 ? -5.375 -7.001 11.573 1.00 83.62 86 ILE A C 1
ATOM 666 O O . ILE A 1 86 ? -6.108 -6.041 11.749 1.00 83.62 86 ILE A O 1
ATOM 670 N N . PRO A 1 87 ? -5.883 -8.245 11.460 1.00 80.88 87 PRO A N 1
ATOM 671 C CA . PRO A 1 87 ? -7.322 -8.497 11.314 1.00 80.88 87 PRO A CA 1
ATOM 672 C C . PRO A 1 87 ? -8.140 -8.383 12.615 1.00 80.88 87 PRO A C 1
ATOM 674 O O . PRO A 1 87 ? -9.351 -8.168 12.564 1.00 80.88 87 PRO A O 1
ATOM 677 N N . TRP A 1 88 ? -7.506 -8.507 13.786 1.00 84.06 88 TRP A N 1
ATOM 678 C CA . TRP A 1 88 ? -8.177 -8.517 15.099 1.00 84.06 88 TRP A CA 1
ATOM 679 C C . TRP A 1 88 ? -8.917 -7.218 15.512 1.00 84.06 88 TRP A C 1
ATOM 681 O O . TRP A 1 88 ? -9.867 -7.323 16.293 1.00 84.06 88 TRP A O 1
ATOM 691 N N . PRO A 1 89 ? -8.590 -5.996 15.029 1.00 85.06 89 PRO A N 1
ATOM 692 C CA . PRO A 1 89 ? -9.363 -4.788 15.316 1.00 85.06 89 PRO A CA 1
ATOM 693 C C . PRO A 1 89 ? -10.811 -4.895 14.838 1.00 85.06 89 PRO A C 1
ATOM 695 O O . PRO A 1 89 ? -11.685 -4.238 15.400 1.00 85.06 89 PRO A O 1
ATOM 698 N N . LEU A 1 90 ? -11.099 -5.757 13.856 1.00 83.31 90 LEU A N 1
ATOM 699 C CA . LEU A 1 90 ? -12.473 -6.048 13.462 1.00 83.31 90 LEU A CA 1
ATOM 700 C C . LEU A 1 90 ? -13.264 -6.743 14.573 1.00 83.31 90 LEU A C 1
ATOM 702 O O . LEU A 1 90 ? -14.439 -6.440 14.770 1.00 83.31 90 LEU A O 1
ATOM 706 N N . ASP A 1 91 ? -12.639 -7.666 15.300 1.00 83.56 91 ASP A N 1
ATOM 707 C CA . ASP A 1 91 ? -13.292 -8.371 16.405 1.00 83.56 91 ASP A CA 1
ATOM 708 C C . ASP A 1 91 ? -13.591 -7.406 17.554 1.00 83.56 91 ASP A C 1
ATOM 710 O O . ASP A 1 91 ? -14.654 -7.479 18.173 1.00 83.56 91 ASP A O 1
ATOM 714 N N . VAL A 1 92 ? -12.698 -6.435 17.777 1.00 82.88 92 VAL A N 1
ATOM 715 C CA . VAL A 1 92 ? -12.939 -5.310 18.690 1.00 82.88 92 VAL A CA 1
ATOM 716 C C . VAL A 1 92 ? -14.125 -4.477 18.203 1.00 82.88 92 VAL A C 1
ATOM 718 O O . VAL A 1 92 ? -15.062 -4.270 18.970 1.00 82.88 92 VAL A O 1
ATOM 721 N N . ALA A 1 93 ? -14.144 -4.065 16.931 1.00 82.44 93 ALA A N 1
ATOM 722 C CA . ALA A 1 93 ? -15.249 -3.290 16.367 1.00 82.44 93 ALA A CA 1
ATOM 723 C C . ALA A 1 93 ? -16.599 -4.008 16.562 1.00 82.44 93 ALA A C 1
ATOM 725 O O . ALA A 1 93 ? -17.534 -3.436 17.119 1.00 82.44 93 ALA A O 1
ATOM 726 N N . LYS A 1 94 ? -16.666 -5.304 16.225 1.00 82.56 94 LYS A N 1
ATOM 727 C CA . LYS A 1 94 ? -17.855 -6.151 16.418 1.00 82.56 94 LYS A CA 1
ATOM 728 C C . LYS A 1 94 ? -18.283 -6.233 17.884 1.00 82.56 94 LYS A C 1
ATOM 730 O O . LYS A 1 94 ? -19.467 -6.084 18.172 1.00 82.56 94 LYS A O 1
ATOM 735 N N . LYS A 1 95 ? -17.339 -6.445 18.811 1.00 83.44 95 LYS A N 1
ATOM 736 C CA . LYS A 1 95 ? -17.617 -6.557 20.255 1.00 83.44 95 LYS A CA 1
ATOM 737 C C . LYS A 1 95 ? -18.289 -5.306 20.820 1.00 83.44 95 LYS A C 1
ATOM 739 O O . LYS A 1 95 ? -19.119 -5.420 21.717 1.00 83.44 95 LYS A O 1
ATOM 744 N N . PHE A 1 96 ? -17.925 -4.134 20.310 1.00 81.50 96 PHE A N 1
ATOM 745 C CA . PHE A 1 96 ? -18.451 -2.853 20.776 1.00 81.50 96 PHE A CA 1
ATOM 746 C C . PHE A 1 96 ? -19.565 -2.285 19.881 1.00 81.50 96 PHE A C 1
ATOM 748 O O . PHE A 1 96 ? -20.036 -1.183 20.143 1.00 81.50 96 PHE A O 1
ATOM 755 N N . GLY A 1 97 ? -20.008 -3.016 18.849 1.00 80.50 97 GLY A N 1
ATOM 756 C CA . GLY A 1 97 ? -21.033 -2.538 17.913 1.00 80.50 97 GLY A CA 1
ATOM 757 C C . GLY A 1 97 ? -20.583 -1.340 17.065 1.00 80.50 97 GLY A C 1
ATOM 758 O O . GLY A 1 97 ? -21.413 -0.548 16.633 1.00 80.50 97 GLY A O 1
ATOM 759 N N . ILE A 1 98 ? -19.275 -1.199 16.850 1.00 84.25 98 ILE A N 1
ATOM 760 C CA . ILE A 1 98 ? -18.638 -0.105 16.112 1.00 84.25 98 ILE A CA 1
ATOM 761 C C . ILE A 1 98 ? -18.454 -0.530 14.649 1.00 84.25 98 ILE A C 1
ATOM 763 O O . ILE A 1 98 ? -18.202 -1.704 14.359 1.00 84.25 98 ILE A O 1
ATOM 767 N N . ALA A 1 99 ? -18.542 0.414 13.708 1.00 83.38 99 ALA A N 1
ATOM 768 C CA . ALA A 1 99 ? -18.228 0.122 12.313 1.00 83.38 99 ALA A CA 1
ATOM 769 C C . ALA A 1 99 ? -16.744 -0.268 12.152 1.00 83.38 99 ALA A C 1
ATOM 771 O O . ALA A 1 99 ? -15.855 0.326 12.757 1.00 83.38 99 ALA A O 1
ATOM 772 N N . GLY A 1 100 ? -16.455 -1.272 11.325 1.00 82.81 100 GLY A N 1
ATOM 773 C CA . GLY A 1 100 ? -15.086 -1.675 10.994 1.00 82.81 100 GLY A CA 1
ATOM 774 C C . GLY A 1 100 ? -14.796 -1.432 9.519 1.00 82.81 100 GLY A C 1
ATOM 775 O O . GLY A 1 100 ? -15.588 -1.823 8.670 1.00 82.81 100 GLY A O 1
ATOM 776 N N . ALA A 1 101 ? -13.661 -0.835 9.185 1.00 85.56 101 ALA A N 1
ATOM 777 C CA . ALA A 1 101 ? -13.210 -0.690 7.808 1.00 85.56 101 ALA A CA 1
ATOM 778 C C . ALA A 1 101 ? -11.800 -1.253 7.662 1.00 85.56 101 ALA A C 1
ATOM 780 O O . ALA A 1 101 ? -10.894 -0.877 8.403 1.00 85.56 101 ALA A O 1
ATOM 781 N N . VAL A 1 102 ? -11.620 -2.156 6.705 1.00 85.75 102 VAL A N 1
ATOM 782 C CA . VAL A 1 102 ? -10.307 -2.713 6.384 1.00 85.75 102 VAL A CA 1
ATOM 783 C C . VAL A 1 102 ? -9.644 -1.866 5.304 1.00 85.75 102 VAL A C 1
ATOM 785 O O . VAL A 1 102 ? -10.300 -1.450 4.350 1.00 85.75 102 VAL A O 1
ATOM 788 N N . PHE A 1 103 ? -8.356 -1.595 5.471 1.00 87.06 103 PHE A N 1
ATOM 789 C CA . PHE A 1 103 ? -7.531 -0.797 4.577 1.00 87.06 103 PHE A CA 1
ATOM 790 C C . PHE A 1 103 ? -6.431 -1.681 3.989 1.00 87.06 103 PHE A C 1
ATOM 792 O O . PHE A 1 103 ? -5.562 -2.163 4.715 1.00 87.06 103 PHE A O 1
ATOM 799 N N . PHE A 1 104 ? -6.466 -1.878 2.676 1.00 86.44 104 PHE A N 1
ATOM 800 C CA . PHE A 1 104 ? -5.443 -2.604 1.936 1.00 86.44 104 PHE A CA 1
ATOM 801 C C . PHE A 1 104 ? -4.303 -1.654 1.562 1.00 86.44 104 PHE A C 1
ATOM 803 O O . PHE A 1 104 ? -4.522 -0.625 0.925 1.00 86.44 104 PHE A O 1
ATOM 810 N N . THR A 1 105 ? -3.089 -1.991 1.995 1.00 85.94 105 THR A N 1
ATOM 811 C CA . THR A 1 105 ? -1.854 -1.223 1.746 1.00 85.94 105 THR A CA 1
ATOM 812 C C . THR A 1 105 ? -1.004 -1.816 0.617 1.00 85.94 105 THR A C 1
ATOM 814 O O . THR A 1 105 ? 0.164 -1.461 0.457 1.00 85.94 105 THR A O 1
ATOM 817 N N . GLN A 1 106 ? -1.594 -2.715 -0.171 1.00 86.06 106 GLN A N 1
ATOM 818 C CA . GLN A 1 106 ? -0.985 -3.372 -1.325 1.00 86.06 106 GLN A CA 1
ATOM 819 C C . GLN A 1 106 ? -1.766 -3.035 -2.597 1.00 86.06 106 GLN A C 1
ATOM 821 O O . GLN A 1 106 ? -2.870 -2.492 -2.533 1.00 86.06 106 GLN A O 1
ATOM 826 N N . SER A 1 107 ? -1.195 -3.354 -3.761 1.00 85.50 107 SER A N 1
ATOM 827 C CA . SER A 1 107 ? -1.917 -3.189 -5.022 1.00 85.50 107 SER A CA 1
ATOM 828 C C . SER A 1 107 ? -3.017 -4.242 -5.160 1.00 85.50 107 SER A C 1
ATOM 830 O O . SER A 1 107 ? -2.853 -5.401 -4.768 1.00 85.50 107 SER A O 1
ATOM 832 N N . CYS A 1 108 ? -4.114 -3.873 -5.822 1.00 83.38 108 CYS A N 1
ATOM 833 C CA . CYS A 1 108 ? -5.221 -4.795 -6.085 1.00 83.38 108 CYS A CA 1
ATOM 834 C C . CYS A 1 108 ? -4.794 -6.066 -6.851 1.00 83.38 108 CYS A C 1
ATOM 836 O O . CYS A 1 108 ? -5.395 -7.129 -6.683 1.00 83.38 108 CYS A O 1
ATOM 838 N N . ALA A 1 109 ? -3.741 -5.981 -7.671 1.00 85.94 109 ALA A N 1
ATOM 839 C CA . ALA A 1 109 ? -3.169 -7.123 -8.376 1.00 85.94 109 ALA A CA 1
ATOM 840 C C . ALA A 1 109 ? -2.538 -8.135 -7.409 1.00 85.94 109 ALA A C 1
ATOM 842 O O . ALA A 1 109 ? -2.740 -9.342 -7.550 1.00 85.94 109 ALA A O 1
ATOM 843 N N . ILE A 1 110 ? -1.807 -7.640 -6.410 1.00 89.88 110 ILE A N 1
ATOM 844 C CA . ILE A 1 110 ? -1.184 -8.459 -5.370 1.00 89.88 110 ILE A CA 1
ATOM 845 C C . ILE A 1 110 ? -2.258 -9.105 -4.492 1.00 89.88 110 ILE A C 1
ATOM 847 O O . ILE A 1 110 ? -2.212 -10.314 -4.261 1.00 89.88 110 ILE A O 1
ATOM 851 N N . ASP A 1 111 ? -3.268 -8.338 -4.079 1.00 87.75 111 ASP A N 1
ATOM 852 C CA . ASP A 1 111 ? -4.384 -8.861 -3.286 1.00 87.75 111 ASP A CA 1
ATOM 853 C C . ASP A 1 111 ? -5.133 -9.972 -4.020 1.00 87.75 111 ASP A C 1
ATOM 855 O O . ASP A 1 111 ? -5.496 -10.989 -3.427 1.00 87.75 111 ASP A O 1
ATOM 859 N N . ASN A 1 112 ? -5.312 -9.824 -5.333 1.00 87.12 112 ASN A N 1
ATOM 860 C CA . ASN A 1 112 ? -5.913 -10.848 -6.175 1.00 87.12 112 ASN A CA 1
ATOM 861 C C . ASN A 1 112 ? -5.060 -12.132 -6.215 1.00 87.12 112 ASN A C 1
ATOM 863 O O . ASN A 1 112 ? -5.594 -13.235 -6.075 1.00 87.12 112 ASN A O 1
ATOM 867 N N . ILE A 1 113 ? -3.733 -12.010 -6.337 1.00 91.31 113 ILE A N 1
ATOM 868 C CA . ILE A 1 113 ? -2.812 -13.157 -6.273 1.00 91.31 113 ILE A CA 1
ATOM 869 C C . ILE A 1 113 ? -2.910 -13.857 -4.918 1.00 91.31 113 ILE A C 1
ATOM 871 O O . ILE A 1 113 ? -3.076 -15.079 -4.865 1.00 91.31 113 ILE A O 1
ATOM 875 N N . TYR A 1 114 ? -2.833 -13.106 -3.818 1.00 90.81 114 TYR A N 1
ATOM 876 C CA . TYR A 1 114 ? -2.901 -13.700 -2.489 1.00 90.81 114 TYR A CA 1
ATOM 877 C C . TYR A 1 114 ? -4.264 -14.315 -2.196 1.00 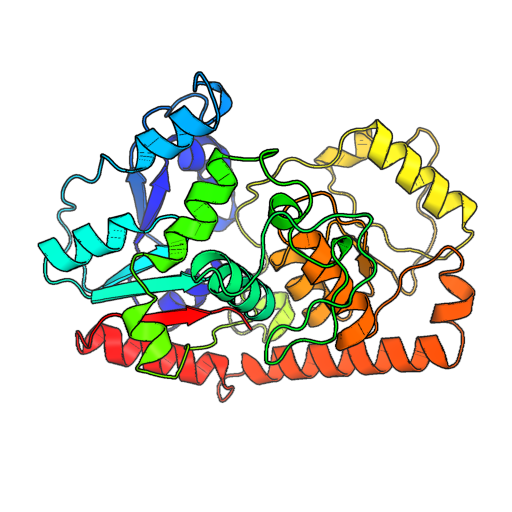90.81 114 TYR A C 1
ATOM 879 O O . TYR A 1 114 ? -4.318 -15.362 -1.558 1.00 90.81 114 TYR A O 1
ATOM 887 N N . TYR A 1 115 ? -5.353 -13.744 -2.710 1.00 88.31 115 TYR A N 1
ATOM 888 C CA . TYR A 1 115 ? -6.677 -14.349 -2.609 1.00 88.31 115 TYR A CA 1
ATOM 889 C C . TYR A 1 115 ? -6.714 -15.722 -3.295 1.00 88.31 115 TYR A C 1
ATOM 891 O O . TYR A 1 115 ? -7.189 -16.699 -2.711 1.00 88.31 115 TYR A O 1
ATOM 899 N N . HIS A 1 116 ? -6.161 -15.831 -4.508 1.00 88.75 116 HIS A N 1
ATOM 900 C CA . HIS A 1 116 ? -6.090 -17.103 -5.229 1.00 88.75 116 HIS A CA 1
ATOM 901 C C . HIS A 1 116 ? -5.177 -18.120 -4.529 1.00 88.75 116 HIS A C 1
ATOM 903 O O . HIS A 1 116 ? -5.516 -19.304 -4.475 1.00 88.75 116 HIS A O 1
ATOM 909 N N . ALA A 1 117 ? -4.064 -17.674 -3.942 1.00 90.06 117 ALA A N 1
ATOM 910 C CA . ALA A 1 117 ? -3.205 -18.516 -3.111 1.00 90.06 117 ALA A CA 1
ATOM 911 C C . ALA A 1 117 ? -3.944 -19.013 -1.855 1.00 90.06 117 ALA A C 1
ATOM 913 O O . ALA A 1 117 ? -3.996 -20.216 -1.608 1.00 90.06 117 ALA A O 1
ATOM 914 N N . HIS A 1 118 ? -4.590 -18.110 -1.113 1.00 88.12 118 HIS A N 1
ATOM 915 C CA . HIS A 1 118 ? -5.362 -18.412 0.094 1.00 88.12 118 HIS A CA 1
ATOM 916 C C . HIS A 1 118 ? -6.500 -19.405 -0.177 1.00 88.12 118 HIS A C 1
ATOM 918 O O . HIS A 1 118 ? -6.749 -20.311 0.616 1.00 88.12 118 HIS A O 1
ATOM 924 N N . LYS A 1 119 ? -7.185 -19.270 -1.318 1.00 87.44 119 LYS A N 1
ATOM 925 C CA . LYS A 1 119 ? -8.257 -20.182 -1.741 1.00 87.44 119 LYS A CA 1
ATOM 926 C C . LYS A 1 119 ? -7.764 -21.523 -2.291 1.00 87.44 119 LYS A C 1
ATOM 928 O O . LYS A 1 119 ? -8.598 -22.357 -2.636 1.00 87.44 119 LYS A O 1
ATOM 933 N N . GLY A 1 120 ? -6.451 -21.738 -2.391 1.00 88.75 120 GLY A N 1
ATOM 934 C CA . GLY A 1 120 ? -5.873 -22.946 -2.985 1.00 88.75 120 GLY A CA 1
ATOM 935 C C . GLY A 1 120 ? -6.103 -23.058 -4.496 1.00 88.75 120 GLY A C 1
ATOM 936 O O . GLY A 1 120 ? -5.999 -24.146 -5.054 1.00 88.75 120 GLY A O 1
ATOM 937 N N . LEU A 1 121 ? -6.430 -21.944 -5.161 1.00 88.50 121 LEU A N 1
ATOM 938 C CA . LEU A 1 121 ? -6.604 -21.871 -6.616 1.00 88.50 121 LEU A CA 1
ATOM 939 C C . LEU A 1 121 ? -5.254 -21.791 -7.343 1.00 88.50 121 LEU A C 1
ATOM 941 O O . LEU A 1 121 ? -5.177 -22.084 -8.534 1.00 88.50 121 LEU A O 1
ATOM 945 N N . LEU A 1 122 ? -4.191 -21.424 -6.623 1.00 88.50 122 LEU A N 1
ATOM 946 C CA . LEU A 1 122 ? -2.807 -21.555 -7.067 1.00 88.50 122 LEU A CA 1
ATOM 947 C C . LEU A 1 122 ? -2.177 -22.789 -6.424 1.00 88.50 122 LEU A C 1
ATOM 949 O O . LEU A 1 122 ? -2.219 -22.963 -5.206 1.00 88.50 122 LEU A O 1
ATOM 953 N N . LYS A 1 123 ? -1.554 -23.636 -7.245 1.00 84.06 123 LYS A N 1
ATOM 954 C CA . LYS A 1 123 ? -0.827 -24.811 -6.763 1.00 84.06 123 LYS A CA 1
ATOM 955 C C . LYS A 1 123 ? 0.547 -24.379 -6.249 1.00 84.06 123 LYS A C 1
ATOM 957 O O . LYS A 1 123 ? 1.424 -24.049 -7.038 1.00 84.06 123 LYS A O 1
ATOM 962 N N . LEU A 1 124 ? 0.714 -24.372 -4.929 1.00 85.31 124 LEU A N 1
ATOM 963 C CA . LEU A 1 124 ? 1.971 -24.032 -4.258 1.00 85.31 124 LEU A CA 1
ATOM 964 C C . LEU A 1 124 ? 2.780 -25.300 -3.898 1.00 85.31 124 LEU A C 1
ATOM 966 O O . LEU A 1 124 ? 2.175 -26.356 -3.692 1.00 85.31 124 LEU A O 1
ATOM 970 N N . PRO A 1 125 ? 4.121 -25.213 -3.783 1.00 84.06 125 PRO A N 1
ATOM 971 C CA . PRO A 1 125 ? 4.952 -24.043 -4.076 1.00 84.06 125 PRO A CA 1
ATOM 972 C C . PRO A 1 125 ? 5.071 -23.788 -5.583 1.00 84.06 125 PRO A C 1
ATOM 974 O O . PRO A 1 125 ? 5.105 -24.725 -6.383 1.00 84.06 125 PRO A O 1
ATOM 977 N N . LEU A 1 126 ? 5.177 -22.517 -5.972 1.00 83.44 126 LEU A N 1
ATOM 978 C CA . LEU A 1 126 ? 5.544 -22.183 -7.345 1.00 83.44 126 LEU A CA 1
ATOM 979 C C . LEU A 1 126 ? 7.021 -22.528 -7.532 1.00 83.44 126 LEU A C 1
ATOM 981 O O . LEU A 1 126 ? 7.864 -22.136 -6.730 1.00 83.44 126 LEU A O 1
ATOM 985 N N . THR A 1 127 ? 7.360 -23.284 -8.570 1.00 74.69 127 THR A N 1
ATOM 986 C CA . THR A 1 127 ? 8.750 -23.710 -8.763 1.00 74.69 127 THR A CA 1
ATOM 987 C C . THR A 1 127 ? 9.451 -22.724 -9.688 1.00 74.69 127 THR A C 1
ATOM 989 O O . THR A 1 127 ? 9.004 -22.537 -10.810 1.00 74.69 127 THR A O 1
ATOM 992 N N . LYS A 1 128 ? 10.583 -22.136 -9.271 1.00 66.12 128 LYS A N 1
ATOM 993 C CA . LYS A 1 128 ? 11.376 -21.202 -10.110 1.00 66.12 128 LYS A CA 1
ATOM 994 C C . LYS A 1 128 ? 11.824 -21.804 -11.456 1.00 66.12 128 LYS A C 1
ATOM 996 O O . LYS A 1 128 ? 12.148 -21.065 -12.376 1.00 66.12 128 LYS A O 1
ATOM 1001 N N . TYR A 1 129 ? 11.864 -23.133 -11.551 1.00 66.62 129 TYR A N 1
ATOM 1002 C CA . TYR A 1 129 ? 12.259 -23.887 -12.745 1.00 66.62 129 TYR A CA 1
ATOM 1003 C C . TYR A 1 129 ? 11.081 -24.281 -13.644 1.00 66.62 129 TYR A C 1
ATOM 1005 O O . TYR A 1 129 ? 11.300 -24.779 -14.746 1.00 66.62 129 TYR A O 1
ATOM 1013 N N . ASP A 1 130 ? 9.847 -24.084 -13.180 1.00 70.56 130 ASP A N 1
ATOM 1014 C CA . ASP A 1 130 ? 8.658 -24.304 -13.991 1.00 70.56 130 ASP A CA 1
ATOM 1015 C C . ASP A 1 130 ? 8.429 -23.068 -14.865 1.00 70.56 130 ASP A C 1
ATOM 1017 O O . ASP A 1 130 ? 8.140 -21.981 -14.376 1.00 70.56 130 ASP A O 1
ATOM 1021 N N . GLN A 1 131 ? 8.610 -23.224 -16.174 1.00 66.31 131 GLN A N 1
ATOM 1022 C CA . GLN A 1 131 ? 8.428 -22.140 -17.142 1.00 66.31 131 GLN A CA 1
ATOM 1023 C C . GLN A 1 131 ? 6.962 -21.960 -17.561 1.00 66.31 131 GLN A C 1
ATOM 1025 O O . GLN A 1 131 ? 6.669 -21.148 -18.443 1.00 66.31 131 GLN A O 1
ATOM 1030 N N . SER A 1 132 ? 6.031 -22.724 -16.981 1.00 79.81 132 SER A N 1
ATOM 1031 C CA . SER A 1 132 ? 4.615 -22.543 -17.267 1.00 79.81 132 SER A CA 1
ATOM 1032 C C . SER A 1 132 ? 4.141 -21.163 -16.810 1.00 79.81 132 SER A C 1
ATOM 1034 O O . SER A 1 132 ? 4.483 -20.661 -15.738 1.00 79.81 132 SER A O 1
ATOM 1036 N N . LYS A 1 133 ? 3.349 -20.516 -17.671 1.00 87.00 133 LYS A N 1
ATOM 1037 C CA . LYS A 1 133 ? 2.729 -19.235 -17.341 1.00 87.00 133 LYS A CA 1
ATOM 1038 C C . LYS A 1 133 ? 1.630 -19.463 -16.309 1.00 87.00 133 LYS A C 1
ATOM 1040 O O . LYS A 1 133 ? 0.740 -20.289 -16.505 1.00 87.00 133 LYS A O 1
ATOM 1045 N N . ILE A 1 134 ? 1.672 -18.681 -15.242 1.00 90.00 134 ILE A N 1
ATOM 1046 C CA . ILE A 1 134 ? 0.656 -18.635 -14.202 1.00 90.00 134 ILE A CA 1
ATOM 1047 C C . ILE A 1 134 ? -0.415 -17.647 -14.654 1.00 90.00 134 ILE A C 1
ATOM 1049 O O . ILE A 1 134 ? -0.131 -16.486 -14.959 1.00 90.00 134 ILE A O 1
ATOM 1053 N N . LEU A 1 135 ? -1.656 -18.122 -14.708 1.00 90.69 135 LEU A N 1
ATOM 1054 C CA . LEU A 1 135 ? -2.806 -17.327 -15.112 1.00 90.69 135 LEU A CA 1
ATOM 1055 C C . LEU A 1 135 ? -3.647 -17.006 -13.880 1.00 90.69 135 LEU A C 1
ATOM 1057 O O . LEU A 1 135 ? -4.202 -17.903 -13.247 1.00 90.69 135 LEU A O 1
ATOM 1061 N N . VAL A 1 136 ? -3.751 -15.718 -13.564 1.00 89.44 136 VAL A N 1
ATOM 1062 C CA . VAL A 1 136 ? -4.646 -15.193 -12.529 1.00 89.44 136 VAL A CA 1
ATOM 1063 C C . VAL A 1 136 ? -5.671 -14.293 -13.222 1.00 89.44 136 VAL A C 1
ATOM 1065 O O . VAL A 1 136 ? -5.271 -13.428 -14.006 1.00 89.44 136 VAL A O 1
ATOM 1068 N N . PRO A 1 137 ? -6.984 -14.473 -12.985 1.00 88.25 137 PRO A N 1
ATOM 1069 C CA . PRO A 1 137 ? -8.021 -13.663 -13.616 1.00 88.25 137 PRO A CA 1
ATOM 1070 C C . PRO A 1 137 ? -7.760 -12.160 -13.483 1.00 88.25 137 PRO A C 1
ATOM 1072 O O . PRO A 1 137 ? -7.565 -11.653 -12.381 1.00 88.25 137 PRO A O 1
ATOM 1075 N N . GLY A 1 138 ? -7.781 -11.451 -14.613 1.00 83.50 138 GLY A N 1
ATOM 1076 C CA . GLY A 1 138 ? -7.574 -10.001 -14.671 1.00 83.50 138 GLY A CA 1
ATOM 1077 C C . GLY A 1 138 ? -6.113 -9.541 -14.644 1.00 83.50 138 GLY A C 1
ATOM 1078 O O . GLY A 1 138 ? -5.886 -8.340 -14.749 1.00 83.50 138 GLY A O 1
ATOM 1079 N N . LEU A 1 139 ? -5.136 -10.451 -14.540 1.00 86.81 139 LEU A N 1
ATOM 1080 C CA . LEU A 1 139 ? -3.705 -10.125 -14.574 1.00 86.81 139 LEU A CA 1
ATOM 1081 C C . LEU A 1 139 ? -3.059 -10.623 -15.885 1.00 86.81 139 LEU A C 1
ATOM 1083 O O . LEU A 1 139 ? -3.552 -11.588 -16.481 1.00 86.81 139 LEU A O 1
ATOM 1087 N N . PRO A 1 140 ? -1.962 -9.995 -16.356 1.00 87.31 140 PRO A N 1
ATOM 1088 C CA . PRO A 1 140 ? -1.183 -10.531 -17.472 1.00 87.31 140 PRO A CA 1
ATOM 1089 C C . PRO A 1 140 ? -0.575 -11.899 -17.109 1.00 87.31 140 PRO A C 1
ATOM 1091 O O . PRO A 1 140 ? -0.460 -12.211 -15.926 1.00 87.31 140 PRO A O 1
ATOM 1094 N N . PRO A 1 141 ? -0.156 -12.721 -18.089 1.00 89.50 141 PRO A N 1
ATOM 1095 C CA . PRO A 1 141 ? 0.545 -13.972 -17.805 1.00 89.50 141 PRO A CA 1
ATOM 1096 C C . PRO A 1 141 ? 1.808 -13.735 -16.964 1.00 89.50 141 PRO A C 1
ATOM 1098 O O . PRO A 1 141 ? 2.687 -12.970 -17.368 1.00 89.50 141 PRO A O 1
ATOM 1101 N N . LEU A 1 142 ? 1.905 -14.416 -15.821 1.00 89.56 142 LEU A N 1
ATOM 1102 C CA . LEU A 1 142 ? 3.005 -14.271 -14.864 1.00 89.56 142 LEU A CA 1
ATOM 1103 C C . LEU A 1 142 ? 3.937 -15.481 -14.922 1.00 89.56 142 LEU A C 1
ATOM 1105 O O . LEU A 1 142 ? 3.505 -16.603 -15.180 1.00 89.56 142 LEU A O 1
ATOM 1109 N N . GLU A 1 143 ? 5.220 -15.266 -14.672 1.00 88.12 143 GLU A N 1
ATOM 1110 C CA . GLU A 1 143 ? 6.179 -16.334 -14.383 1.00 88.12 143 GLU A CA 1
ATOM 1111 C C . GLU A 1 143 ? 6.304 -16.531 -12.868 1.00 88.12 143 GLU A C 1
ATOM 1113 O O . GLU A 1 143 ? 5.943 -15.632 -12.104 1.00 88.12 143 GLU A O 1
ATOM 1118 N N . PRO A 1 144 ? 6.830 -17.671 -12.382 1.00 87.69 144 PRO A N 1
ATOM 1119 C CA . PRO A 1 144 ? 7.007 -17.875 -10.950 1.00 87.69 144 PRO A CA 1
ATOM 1120 C C . PRO A 1 144 ? 7.749 -16.730 -10.261 1.00 87.69 144 PRO A C 1
ATOM 1122 O O . PRO A 1 144 ? 7.319 -16.321 -9.195 1.00 87.69 144 PRO A O 1
ATOM 1125 N N . TRP A 1 145 ? 8.799 -16.164 -10.868 1.00 85.81 145 TRP A N 1
ATOM 1126 C CA . TRP A 1 145 ? 9.546 -15.032 -10.298 1.00 85.81 145 TRP A CA 1
ATOM 1127 C C . TRP A 1 145 ? 8.821 -13.684 -10.375 1.00 85.81 145 TRP A C 1
ATOM 1129 O O . TRP A 1 145 ? 9.223 -12.762 -9.673 1.00 85.81 145 TRP A O 1
ATOM 1139 N N . ASP A 1 146 ? 7.759 -13.564 -11.176 1.00 86.94 146 ASP A N 1
ATOM 1140 C CA . ASP A 1 146 ? 6.891 -12.381 -11.194 1.00 86.94 146 ASP A CA 1
ATOM 1141 C C . ASP A 1 146 ? 5.884 -12.400 -10.030 1.00 86.94 146 ASP A C 1
ATOM 1143 O O . ASP A 1 146 ? 5.245 -11.392 -9.733 1.00 86.94 146 ASP A O 1
ATOM 1147 N N . MET A 1 147 ? 5.708 -13.543 -9.362 1.00 90.06 147 MET A N 1
ATOM 1148 C CA . MET A 1 147 ? 4.794 -13.693 -8.225 1.00 90.06 147 MET A CA 1
ATOM 1149 C C . MET A 1 147 ? 5.436 -13.160 -6.936 1.00 90.06 147 MET A C 1
ATOM 1151 O O . MET A 1 147 ? 6.648 -12.951 -6.897 1.00 90.06 147 MET A O 1
ATOM 1155 N N . PRO A 1 148 ? 4.683 -12.949 -5.844 1.00 91.19 148 PRO A N 1
ATOM 1156 C CA . PRO A 1 148 ? 5.287 -12.585 -4.571 1.00 91.19 148 PRO A CA 1
ATOM 1157 C C . PRO A 1 148 ? 6.294 -13.642 -4.095 1.00 91.19 148 PRO A C 1
ATOM 1159 O O . PRO A 1 148 ? 6.011 -14.841 -4.153 1.00 91.19 148 PRO A O 1
ATOM 1162 N N . SER A 1 149 ? 7.445 -13.208 -3.574 1.00 87.88 149 SER A N 1
ATOM 1163 C CA . SER A 1 149 ? 8.587 -14.081 -3.276 1.00 87.88 149 SER A CA 1
ATOM 1164 C C . SER A 1 149 ? 8.256 -15.247 -2.358 1.00 87.88 149 SER A C 1
ATOM 1166 O O . SER A 1 149 ? 8.721 -16.355 -2.580 1.00 87.88 149 SER A O 1
ATOM 1168 N N . MET A 1 150 ? 7.371 -15.040 -1.387 1.00 86.88 150 MET A N 1
ATOM 1169 C CA . MET A 1 150 ? 6.897 -16.085 -0.475 1.00 86.88 150 MET A CA 1
ATOM 1170 C C . MET A 1 150 ? 6.119 -17.228 -1.155 1.00 86.88 150 MET A C 1
ATOM 1172 O O . MET A 1 150 ? 5.932 -18.271 -0.536 1.00 86.88 150 MET A O 1
ATOM 1176 N N . LEU A 1 151 ? 5.645 -17.055 -2.395 1.00 88.62 151 LEU A N 1
ATOM 1177 C CA . LEU A 1 151 ? 4.921 -18.093 -3.139 1.00 88.62 151 LEU A CA 1
ATOM 1178 C C . LEU A 1 151 ? 5.853 -19.003 -3.949 1.00 88.62 151 LEU A C 1
ATOM 1180 O O . LEU A 1 151 ? 5.542 -20.182 -4.125 1.00 88.62 151 LEU A O 1
ATOM 1184 N N . TYR A 1 152 ? 6.977 -18.467 -4.434 1.00 85.25 152 TYR A N 1
ATOM 1185 C CA . TYR A 1 152 ? 7.971 -19.215 -5.216 1.00 85.25 152 TYR A CA 1
ATOM 1186 C C . TYR A 1 152 ? 9.229 -19.598 -4.419 1.00 85.25 152 TYR A C 1
ATOM 1188 O O . TYR A 1 152 ? 9.998 -20.469 -4.819 1.00 85.25 152 TYR A O 1
ATOM 1196 N N . ASP A 1 153 ? 9.462 -18.920 -3.300 1.00 82.81 153 ASP A N 1
ATOM 1197 C CA . ASP A 1 153 ? 10.477 -19.197 -2.285 1.00 82.81 153 ASP A CA 1
ATOM 1198 C C . ASP A 1 153 ? 9.753 -19.643 -1.006 1.00 82.81 153 ASP A C 1
ATOM 1200 O O . ASP A 1 153 ? 9.815 -19.028 0.061 1.00 82.81 153 ASP A O 1
ATOM 1204 N N . PHE A 1 154 ? 8.919 -20.668 -1.181 1.00 82.62 154 PHE A N 1
ATOM 1205 C CA . PHE A 1 154 ? 7.951 -21.103 -0.185 1.00 82.62 154 PHE A CA 1
ATOM 1206 C C . PHE A 1 154 ? 8.646 -21.604 1.085 1.00 82.62 154 PHE A C 1
ATOM 1208 O O . PHE A 1 154 ? 9.569 -22.413 1.023 1.00 82.62 154 PHE A O 1
ATOM 1215 N N . GLY A 1 155 ? 8.181 -21.137 2.246 1.00 82.50 155 GLY A N 1
ATOM 1216 C CA . GLY A 1 155 ? 8.758 -21.479 3.550 1.00 82.50 155 GLY A CA 1
ATOM 1217 C C . GLY A 1 155 ? 9.900 -20.569 4.018 1.00 82.50 155 GLY A C 1
ATOM 1218 O O . GLY A 1 155 ? 10.257 -20.639 5.189 1.00 82.50 155 GLY A O 1
ATOM 1219 N N . SER A 1 156 ? 10.419 -19.663 3.180 1.00 82.94 156 SER A N 1
ATOM 1220 C CA . SER A 1 156 ? 11.475 -18.716 3.587 1.00 82.94 156 SER A CA 1
ATOM 1221 C C . SER A 1 156 ? 10.998 -17.651 4.585 1.00 82.94 156 SER A C 1
ATOM 1223 O O . SER A 1 156 ? 11.803 -17.076 5.315 1.00 82.94 156 SER A O 1
ATOM 1225 N N . TYR A 1 157 ? 9.685 -17.389 4.639 1.00 82.38 157 TYR A N 1
ATOM 1226 C CA . TYR A 1 157 ? 9.083 -16.339 5.472 1.00 82.38 157 TYR A CA 1
ATOM 1227 C C . TYR A 1 157 ? 7.774 -16.809 6.140 1.00 82.38 157 TYR A C 1
ATOM 1229 O O . TYR A 1 157 ? 6.720 -16.228 5.876 1.00 82.38 157 TYR A O 1
ATOM 1237 N N . PRO A 1 158 ? 7.789 -17.850 6.995 1.00 85.62 158 PRO A N 1
ATOM 1238 C CA . PRO A 1 158 ? 6.565 -18.499 7.481 1.00 85.62 158 PRO A CA 1
ATOM 1239 C C . PRO A 1 158 ? 5.642 -17.534 8.241 1.00 85.62 158 PRO A C 1
ATOM 1241 O O . PRO A 1 158 ? 4.457 -17.449 7.942 1.00 85.62 158 PRO A O 1
ATOM 1244 N N . ALA A 1 159 ? 6.195 -16.707 9.133 1.00 83.44 159 ALA A N 1
ATOM 1245 C CA . ALA A 1 159 ? 5.402 -15.734 9.887 1.00 83.44 159 ALA A CA 1
ATOM 1246 C C . ALA A 1 159 ? 4.777 -14.637 9.001 1.00 83.44 159 ALA A C 1
ATOM 1248 O O . ALA A 1 159 ? 3.671 -14.175 9.271 1.00 83.44 159 ALA A O 1
ATOM 1249 N N . VAL A 1 160 ? 5.474 -14.219 7.936 1.00 84.06 160 VAL A N 1
ATOM 1250 C CA . VAL A 1 160 ? 4.950 -13.232 6.974 1.00 84.06 160 VAL A CA 1
ATOM 1251 C C . VAL A 1 160 ? 3.861 -13.870 6.117 1.00 84.06 160 VAL A C 1
ATOM 1253 O O . VAL A 1 160 ? 2.814 -13.263 5.916 1.00 84.06 160 VAL A O 1
ATOM 1256 N N . TYR A 1 161 ? 4.082 -15.106 5.664 1.00 88.25 161 TYR A N 1
ATOM 1257 C CA . TYR A 1 161 ? 3.100 -15.880 4.912 1.00 88.25 161 TYR A CA 1
ATOM 1258 C C . TYR A 1 161 ? 1.791 -16.034 5.697 1.00 88.25 161 TYR A C 1
ATOM 1260 O O . TYR A 1 161 ? 0.724 -15.747 5.161 1.00 88.25 161 TYR A O 1
ATOM 1268 N N . ASP A 1 162 ? 1.867 -16.402 6.978 1.00 87.12 162 ASP A N 1
ATOM 1269 C CA . ASP A 1 162 ? 0.688 -16.572 7.834 1.00 87.12 162 ASP A CA 1
ATOM 1270 C C . ASP A 1 162 ? -0.115 -15.276 8.002 1.00 87.12 162 ASP A C 1
ATOM 1272 O O . ASP A 1 162 ? -1.346 -15.305 8.028 1.00 87.12 162 ASP A O 1
ATOM 1276 N N . ILE A 1 163 ? 0.561 -14.127 8.092 1.00 86.69 163 ILE A N 1
ATOM 1277 C CA . ILE A 1 163 ? -0.100 -12.818 8.159 1.00 86.69 163 ILE A CA 1
ATOM 1278 C C . ILE A 1 163 ? -0.788 -12.482 6.843 1.00 86.69 163 ILE A C 1
ATOM 1280 O O . ILE A 1 163 ? -1.975 -12.156 6.841 1.00 86.69 163 ILE A O 1
ATOM 1284 N N . VAL A 1 164 ? -0.052 -12.579 5.736 1.00 88.62 164 VAL A N 1
ATOM 1285 C CA . VAL A 1 164 ? -0.551 -12.234 4.401 1.00 88.62 164 VAL A CA 1
ATOM 1286 C C . VAL A 1 164 ? -1.731 -13.125 4.033 1.00 88.62 164 VAL A C 1
ATOM 1288 O O . VAL A 1 164 ? -2.769 -12.638 3.606 1.00 88.62 164 VAL A O 1
ATOM 1291 N N . MET A 1 165 ? -1.637 -14.434 4.262 1.00 87.38 165 MET A N 1
ATOM 1292 C CA . MET A 1 165 ? -2.755 -15.343 4.003 1.00 87.38 165 MET A CA 1
ATOM 1293 C C . MET A 1 165 ? -3.883 -15.172 5.023 1.00 87.38 165 MET A C 1
ATOM 1295 O O . MET A 1 165 ? -5.051 -15.374 4.690 1.00 87.38 165 MET A O 1
ATOM 1299 N N . GLY A 1 166 ? -3.557 -14.778 6.255 1.00 85.38 166 GLY A N 1
ATOM 1300 C CA . GLY A 1 166 ? -4.521 -14.482 7.310 1.00 85.38 166 GLY A CA 1
ATOM 1301 C C . GLY A 1 166 ? -5.369 -13.240 7.039 1.00 85.38 166 GLY A C 1
ATOM 1302 O O . GLY A 1 166 ? -6.480 -13.159 7.565 1.00 85.38 166 GLY A O 1
ATOM 1303 N N . GLN A 1 167 ? -4.917 -12.319 6.184 1.00 84.75 167 GLN A N 1
ATOM 1304 C CA . 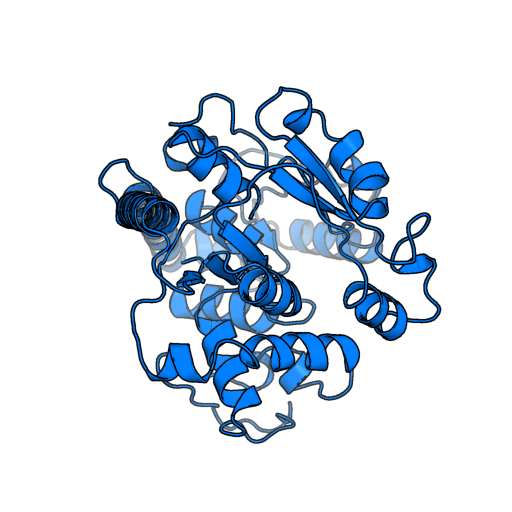GLN A 1 167 ? -5.620 -11.069 5.865 1.00 84.75 167 GLN A CA 1
ATOM 1305 C C . GLN A 1 167 ? -7.043 -11.297 5.316 1.00 84.75 167 GLN A C 1
ATOM 1307 O O . GLN A 1 167 ? -7.950 -10.490 5.500 1.00 84.75 167 GLN A O 1
ATOM 1312 N N . PHE A 1 168 ? -7.267 -12.459 4.703 1.00 81.88 168 PHE A N 1
ATOM 1313 C CA . PHE A 1 168 ? -8.528 -12.860 4.083 1.00 81.88 168 PHE A CA 1
ATOM 1314 C C . PHE A 1 168 ? -9.541 -13.484 5.044 1.00 81.88 168 PHE A C 1
ATOM 1316 O O . PHE A 1 168 ? -10.729 -13.542 4.722 1.00 81.88 168 PHE A O 1
ATOM 1323 N N . SER A 1 169 ? -9.107 -13.898 6.237 1.00 75.94 169 SER A N 1
ATOM 1324 C CA . SER A 1 169 ? -9.954 -14.571 7.237 1.00 75.94 169 SER A CA 1
ATOM 1325 C C . SER A 1 169 ? -11.236 -13.800 7.574 1.00 75.94 169 SER A C 1
ATOM 1327 O O . SER A 1 169 ? -12.271 -14.406 7.836 1.00 75.94 169 SER A O 1
ATOM 1329 N N . ASN A 1 170 ? -11.179 -12.469 7.497 1.00 68.56 170 ASN A N 1
ATOM 1330 C CA . ASN A 1 170 ? -12.274 -11.568 7.843 1.00 68.56 170 ASN A CA 1
ATOM 1331 C C . ASN A 1 170 ? -12.997 -10.942 6.638 1.00 68.56 170 ASN A C 1
ATOM 1333 O O . ASN A 1 170 ? -13.988 -10.237 6.832 1.00 68.56 170 ASN A O 1
ATOM 1337 N N . VAL A 1 171 ? -12.514 -11.168 5.411 1.00 64.81 171 VAL A N 1
ATOM 1338 C CA . VAL A 1 171 ? -12.917 -10.386 4.223 1.00 64.81 171 VAL A CA 1
ATOM 1339 C C . VAL A 1 171 ? -13.426 -11.268 3.072 1.00 64.81 171 VAL A C 1
ATOM 1341 O O . VAL A 1 171 ? -14.143 -10.793 2.197 1.00 64.81 171 VAL A O 1
ATOM 1344 N N . VAL A 1 172 ? -13.138 -12.573 3.093 1.00 60.06 172 VAL A N 1
ATOM 1345 C CA . VAL A 1 172 ? -13.442 -13.530 2.010 1.00 60.06 172 VAL A CA 1
ATOM 1346 C C . VAL A 1 172 ? -14.919 -13.626 1.646 1.00 60.06 172 VAL A C 1
ATOM 1348 O O . VAL A 1 172 ? -15.262 -13.552 0.466 1.00 60.06 172 VAL A O 1
ATOM 1351 N N . ASP A 1 173 ? -15.800 -13.766 2.635 1.00 55.06 173 ASP A N 1
ATOM 1352 C CA . ASP A 1 173 ? -17.240 -13.873 2.376 1.00 55.06 173 ASP A CA 1
ATOM 1353 C C . ASP A 1 173 ? -17.826 -12.563 1.843 1.00 55.06 173 ASP A C 1
ATOM 1355 O O . ASP A 1 173 ? -18.872 -12.572 1.196 1.00 55.06 173 ASP A O 1
ATOM 1359 N N . TRP A 1 174 ? -17.156 -11.439 2.107 1.00 51.34 174 TRP A N 1
ATOM 1360 C CA . TRP A 1 174 ? -17.602 -10.107 1.720 1.00 51.34 174 TRP A CA 1
ATOM 1361 C C . TRP A 1 174 ? -17.099 -9.729 0.324 1.00 51.34 174 TRP A C 1
ATOM 1363 O O . TRP A 1 174 ? -17.900 -9.333 -0.520 1.00 51.34 174 TRP A O 1
ATOM 1373 N N . MET A 1 175 ? -15.815 -9.979 0.035 1.00 53.34 175 MET A N 1
ATOM 1374 C CA . MET A 1 175 ? -15.220 -9.837 -1.303 1.00 53.34 175 MET A CA 1
ATOM 1375 C C . MET A 1 175 ? -15.945 -10.677 -2.358 1.00 53.34 175 MET A C 1
ATOM 1377 O O . MET A 1 175 ? -16.095 -10.239 -3.494 1.00 53.34 175 MET A O 1
ATOM 1381 N N . ALA A 1 176 ? -16.421 -11.869 -1.986 1.00 50.94 176 ALA A N 1
ATOM 1382 C CA . ALA A 1 176 ? -17.167 -12.745 -2.885 1.00 50.94 176 ALA A CA 1
ATOM 1383 C C . ALA A 1 176 ? -18.628 -12.305 -3.117 1.00 50.94 176 ALA A C 1
ATOM 1385 O O . ALA A 1 176 ? -19.240 -12.748 -4.087 1.00 50.94 176 ALA A O 1
ATOM 1386 N N . LYS A 1 177 ? -19.209 -11.478 -2.232 1.00 47.56 177 LYS A N 1
ATOM 1387 C CA . LYS A 1 177 ? -20.644 -11.131 -2.252 1.00 47.56 177 LYS A CA 1
ATOM 1388 C C . LYS A 1 177 ? -20.941 -9.696 -2.683 1.00 47.56 177 LYS A C 1
ATOM 1390 O O . LYS A 1 177 ? -22.013 -9.474 -3.238 1.00 47.56 177 LYS A O 1
ATOM 1395 N N . PHE A 1 178 ? -20.045 -8.736 -2.451 1.00 45.09 178 PHE A N 1
ATOM 1396 C CA . PHE A 1 178 ? -20.308 -7.326 -2.741 1.00 45.09 178 PHE A CA 1
ATOM 1397 C C . PHE A 1 178 ? -19.058 -6.592 -3.242 1.00 45.09 178 PHE A C 1
ATOM 1399 O O . PHE A 1 178 ? -18.136 -6.286 -2.493 1.00 45.09 178 PHE A O 1
ATOM 1406 N N . LEU A 1 179 ? -19.082 -6.248 -4.529 1.00 48.66 179 LEU A N 1
ATOM 1407 C CA . LEU A 1 179 ? -18.443 -5.037 -5.036 1.00 48.66 179 LEU A CA 1
ATOM 1408 C C . LEU A 1 179 ? -19.291 -3.822 -4.593 1.00 48.66 179 LEU A C 1
ATOM 1410 O O . LEU A 1 179 ? -20.519 -3.938 -4.552 1.00 48.66 179 LEU A O 1
ATOM 1414 N N . PRO A 1 180 ? -18.676 -2.667 -4.290 1.00 57.47 180 PRO A N 1
ATOM 1415 C CA . PRO A 1 180 ? -17.348 -2.297 -4.750 1.00 57.47 180 PRO A CA 1
ATOM 1416 C C . PRO A 1 180 ? -16.338 -2.184 -3.606 1.00 57.47 180 PRO A C 1
ATOM 1418 O O . PRO A 1 180 ? -16.582 -1.539 -2.587 1.00 57.47 180 PRO A O 1
ATOM 1421 N N . LEU A 1 181 ? -15.157 -2.761 -3.827 1.00 69.25 181 LEU A N 1
ATOM 1422 C CA . LEU A 1 181 ? -13.926 -2.253 -3.236 1.00 69.25 181 LEU A CA 1
ATOM 1423 C C . LEU A 1 181 ? -13.918 -0.727 -3.415 1.00 69.25 181 LEU A C 1
ATOM 1425 O O . LEU A 1 181 ? -14.039 -0.244 -4.543 1.00 69.25 181 LEU A O 1
ATOM 1429 N N . ILE A 1 182 ? -13.827 0.032 -2.325 1.00 78.56 182 ILE A N 1
ATOM 1430 C CA . ILE A 1 182 ? -13.777 1.489 -2.417 1.00 78.56 182 ILE A CA 1
ATOM 1431 C C . ILE A 1 182 ? -12.326 1.866 -2.667 1.00 78.56 182 ILE A C 1
ATOM 1433 O O . ILE A 1 182 ? -11.471 1.691 -1.799 1.00 78.56 182 ILE A O 1
ATOM 1437 N N . THR A 1 183 ? -12.050 2.376 -3.860 1.00 83.06 183 THR A N 1
ATOM 1438 C CA . THR A 1 183 ? -10.704 2.802 -4.219 1.00 83.06 183 THR A CA 1
ATOM 1439 C C . THR A 1 183 ? -10.412 4.195 -3.683 1.00 83.06 183 THR A C 1
ATOM 1441 O O . THR A 1 183 ? -11.147 5.148 -3.949 1.00 83.06 183 THR A O 1
ATOM 1444 N N . ILE A 1 184 ? -9.331 4.326 -2.926 1.00 84.88 184 ILE A N 1
ATOM 1445 C CA . ILE A 1 184 ? -8.880 5.589 -2.349 1.00 84.88 184 ILE A CA 1
ATOM 1446 C C . ILE A 1 184 ? -7.410 5.806 -2.692 1.00 84.88 184 ILE A C 1
ATOM 1448 O O . ILE A 1 184 ? -6.562 4.967 -2.420 1.00 84.88 184 ILE A O 1
ATOM 1452 N N . GLY A 1 185 ? -7.100 6.946 -3.299 1.00 83.69 185 GLY A N 1
ATOM 1453 C CA . GLY A 1 185 ? -5.725 7.341 -3.586 1.00 83.69 185 GLY A CA 1
ATOM 1454 C C . GLY A 1 185 ? -5.472 7.870 -5.003 1.00 83.69 185 GLY A C 1
ATOM 1455 O O . GLY A 1 185 ? -6.432 8.202 -5.707 1.00 83.69 185 GLY A O 1
ATOM 1456 N N . PRO A 1 186 ? -4.184 7.981 -5.390 1.00 84.62 186 PRO A N 1
ATOM 1457 C CA . PRO A 1 186 ? -3.012 7.522 -4.622 1.00 84.62 186 PRO A CA 1
ATOM 1458 C C . PRO A 1 186 ? -2.840 8.262 -3.286 1.00 84.62 186 PRO A C 1
ATOM 1460 O O . PRO A 1 186 ? -3.098 9.459 -3.186 1.00 84.62 186 PRO A O 1
ATOM 1463 N N . THR A 1 187 ? -2.431 7.549 -2.236 1.00 84.00 187 THR A N 1
ATOM 1464 C CA . THR A 1 187 ? -2.304 8.073 -0.862 1.00 84.00 187 THR A CA 1
ATOM 1465 C C . THR A 1 187 ? -0.903 8.637 -0.600 1.00 84.00 187 THR A C 1
ATOM 1467 O O . THR A 1 187 ? -0.247 8.310 0.390 1.00 84.00 187 THR A O 1
ATOM 1470 N N . ILE A 1 188 ? -0.447 9.520 -1.488 1.00 81.69 188 ILE A N 1
ATOM 1471 C CA . ILE A 1 188 ? 0.787 10.304 -1.320 1.00 81.69 188 ILE A CA 1
ATOM 1472 C C . ILE A 1 188 ? 0.446 11.740 -0.879 1.00 81.69 188 ILE A C 1
ATOM 1474 O O . ILE A 1 188 ? -0.712 12.142 -1.012 1.00 81.69 188 ILE A O 1
ATOM 1478 N N . PRO A 1 189 ? 1.409 12.525 -0.354 1.00 81.06 189 PRO A N 1
ATOM 1479 C CA . PRO A 1 189 ? 1.139 13.890 0.082 1.00 81.06 189 PRO A CA 1
ATOM 1480 C C . PRO A 1 189 ? 0.477 14.737 -1.011 1.00 81.06 189 PRO A C 1
ATOM 1482 O O . PRO A 1 189 ? 0.936 14.762 -2.157 1.00 81.06 189 PRO A O 1
ATOM 1485 N N . SER A 1 190 ? -0.579 15.467 -0.646 1.00 81.88 190 SER A N 1
ATOM 1486 C CA . SER A 1 190 ? -1.386 16.300 -1.550 1.00 81.88 190 SER A CA 1
ATOM 1487 C C . SER A 1 190 ? -0.537 17.284 -2.355 1.00 81.88 190 SER A C 1
ATOM 1489 O O . SER A 1 190 ? -0.841 17.540 -3.520 1.00 81.88 190 SER A O 1
ATOM 1491 N N . TYR A 1 191 ? 0.580 17.773 -1.802 1.00 81.00 191 TYR A N 1
ATOM 1492 C CA . TYR A 1 191 ? 1.519 18.649 -2.506 1.00 81.00 191 TYR A CA 1
ATOM 1493 C C . TYR A 1 191 ? 2.001 18.094 -3.861 1.00 81.00 191 TYR A C 1
ATOM 1495 O O . TYR A 1 191 ? 2.244 18.858 -4.801 1.00 81.00 191 TYR A O 1
ATOM 1503 N N . TYR A 1 192 ? 2.121 16.770 -3.978 1.00 73.12 192 TYR A N 1
ATOM 1504 C CA . TYR A 1 192 ? 2.562 16.085 -5.195 1.00 73.12 192 TYR A CA 1
ATOM 1505 C C . TYR A 1 192 ? 1.432 15.811 -6.193 1.00 73.12 192 TYR A C 1
ATOM 1507 O O . TYR A 1 192 ? 1.706 15.443 -7.336 1.00 73.12 192 TYR A O 1
ATOM 1515 N N . LEU A 1 193 ? 0.180 16.012 -5.778 1.00 81.56 193 LEU A N 1
ATOM 1516 C CA . LEU A 1 193 ? -1.017 15.715 -6.554 1.00 81.56 193 LEU A CA 1
ATOM 1517 C C . LEU A 1 193 ? -1.804 16.995 -6.876 1.00 81.56 193 LEU A C 1
ATOM 1519 O O . LEU A 1 193 ? -1.546 17.660 -7.879 1.00 81.56 193 LEU A O 1
ATOM 1523 N N . ASP A 1 194 ? -2.774 17.329 -6.029 1.00 80.25 194 ASP A N 1
ATOM 1524 C CA . ASP A 1 194 ? -3.769 18.387 -6.216 1.00 80.25 194 ASP A CA 1
ATOM 1525 C C . ASP A 1 194 ? -3.466 19.663 -5.417 1.00 80.25 194 ASP A C 1
ATOM 1527 O O . ASP A 1 194 ? -4.083 20.697 -5.658 1.00 80.25 194 ASP A O 1
ATOM 1531 N N . LYS A 1 195 ? -2.503 19.605 -4.489 1.00 82.94 195 LYS A N 1
ATOM 1532 C CA . LYS A 1 195 ? -2.055 20.701 -3.617 1.00 82.94 195 LYS A CA 1
ATOM 1533 C C . LYS A 1 195 ? -3.154 21.321 -2.748 1.00 82.94 195 LYS A C 1
ATOM 1535 O O . LYS A 1 195 ? -2.968 22.428 -2.248 1.00 82.94 195 LYS A O 1
ATOM 1540 N N . ARG A 1 196 ? -4.277 20.627 -2.536 1.00 83.06 196 ARG A N 1
ATOM 1541 C CA . ARG A 1 196 ? -5.401 21.127 -1.722 1.00 83.06 196 ARG A CA 1
ATOM 1542 C C . ARG A 1 196 ? -5.072 21.213 -0.232 1.00 83.06 196 ARG A C 1
ATOM 1544 O O . ARG A 1 196 ? -5.655 22.026 0.477 1.00 83.06 196 ARG A O 1
ATOM 1551 N N . LEU A 1 197 ? -4.133 20.401 0.253 1.00 81.25 197 LEU A N 1
ATOM 1552 C CA . LEU A 1 197 ? -3.639 20.474 1.628 1.00 81.25 197 LEU A CA 1
ATOM 1553 C C . LEU A 1 197 ? -2.298 21.226 1.649 1.00 81.25 197 LEU A C 1
ATOM 1555 O O . LEU A 1 197 ? -1.240 20.631 1.451 1.00 81.25 197 LEU A O 1
ATOM 1559 N N . GLU A 1 198 ? -2.332 22.538 1.908 1.00 72.81 198 GLU A N 1
ATOM 1560 C CA . GLU A 1 198 ? -1.169 23.448 1.789 1.00 72.81 198 GLU A CA 1
ATOM 1561 C C . GLU A 1 198 ? 0.088 23.001 2.568 1.00 72.81 198 GLU A C 1
ATOM 1563 O O . GLU A 1 198 ? 1.228 23.238 2.141 1.00 72.81 198 GLU A O 1
ATOM 1568 N N . ASN A 1 199 ? -0.124 22.325 3.702 1.00 75.69 199 ASN A N 1
ATOM 1569 C CA . ASN A 1 199 ? 0.923 21.860 4.615 1.00 75.69 199 ASN A CA 1
ATOM 1570 C C . ASN A 1 199 ? 1.282 20.374 4.441 1.00 75.69 199 ASN A C 1
ATOM 1572 O O . ASN A 1 199 ? 2.159 19.866 5.140 1.00 75.69 199 ASN A O 1
ATOM 1576 N N . ASP A 1 200 ? 0.640 19.657 3.518 1.00 77.44 200 ASP A N 1
ATOM 1577 C CA . ASP A 1 200 ? 0.877 18.230 3.299 1.00 77.44 200 ASP A CA 1
ATOM 1578 C C . ASP A 1 200 ? 1.985 17.991 2.267 1.00 77.44 200 ASP A C 1
ATOM 1580 O O . ASP A 1 200 ? 1.746 17.609 1.120 1.00 77.44 200 ASP A O 1
ATOM 1584 N N . ARG A 1 201 ? 3.219 18.283 2.686 1.00 70.75 201 ARG A N 1
ATOM 1585 C CA . ARG A 1 201 ? 4.423 18.219 1.840 1.00 70.75 201 ARG A CA 1
ATOM 1586 C C . ARG A 1 201 ? 5.298 17.000 2.108 1.00 70.75 201 ARG A C 1
ATOM 1588 O O . ARG A 1 201 ? 6.214 16.727 1.345 1.00 70.75 201 ARG A O 1
ATOM 1595 N N . GLU A 1 202 ? 5.029 16.282 3.195 1.00 67.88 202 GLU A N 1
ATOM 1596 C CA . GLU A 1 202 ? 5.871 15.195 3.685 1.00 67.88 202 GLU A CA 1
ATOM 1597 C C . GLU A 1 202 ? 5.030 13.993 4.134 1.00 67.88 202 GLU A C 1
ATOM 1599 O O . GLU A 1 202 ? 3.914 14.124 4.653 1.00 67.88 202 GLU A O 1
ATOM 1604 N N . TYR A 1 203 ? 5.607 12.796 4.001 1.00 65.25 203 TYR A N 1
ATOM 1605 C CA . TYR A 1 203 ? 4.987 11.549 4.454 1.00 65.25 203 TYR A CA 1
ATOM 1606 C C . TYR A 1 203 ? 4.831 11.461 5.977 1.00 65.25 203 TYR A C 1
ATOM 1608 O O . TYR A 1 203 ? 3.960 10.742 6.458 1.00 65.25 203 TYR A O 1
ATOM 1616 N N . GLY A 1 204 ? 5.653 12.191 6.738 1.00 56.28 204 GLY A N 1
ATOM 1617 C CA . GLY A 1 204 ? 5.579 12.294 8.198 1.00 56.28 204 GLY A CA 1
ATOM 1618 C C . GLY A 1 204 ? 6.078 11.078 8.993 1.00 56.28 204 GLY A C 1
ATOM 1619 O O . GLY A 1 204 ? 6.279 11.214 10.193 1.00 56.28 204 GLY A O 1
ATOM 1620 N N . VAL A 1 205 ? 6.287 9.907 8.372 1.00 58.94 205 VAL A N 1
ATOM 1621 C CA . VAL A 1 205 ? 6.701 8.649 9.035 1.00 58.94 205 VAL A CA 1
ATOM 1622 C C . VAL A 1 205 ? 7.558 7.812 8.079 1.00 58.94 205 VAL A C 1
ATOM 1624 O O . VAL A 1 205 ? 7.184 7.628 6.926 1.00 58.94 205 VAL A O 1
ATOM 1627 N N . ASN A 1 206 ? 8.677 7.256 8.558 1.00 59.25 206 ASN A N 1
ATOM 1628 C CA . ASN A 1 206 ? 9.535 6.337 7.798 1.00 59.25 206 ASN A CA 1
ATOM 1629 C C . ASN A 1 206 ? 9.747 5.030 8.580 1.00 59.25 206 ASN A C 1
ATOM 1631 O O . ASN A 1 206 ? 10.436 5.031 9.597 1.00 59.25 206 ASN A O 1
ATOM 1635 N N . LEU A 1 207 ? 9.168 3.921 8.105 1.00 50.62 207 LEU A N 1
ATOM 1636 C CA . LEU A 1 207 ? 9.187 2.629 8.813 1.00 50.62 207 LEU A CA 1
ATOM 1637 C C . LEU A 1 207 ? 10.396 1.738 8.465 1.00 50.62 207 LEU A C 1
ATOM 1639 O O . LEU A 1 207 ? 10.837 0.951 9.300 1.00 50.62 207 LEU A O 1
ATOM 1643 N N . PHE A 1 208 ? 10.956 1.857 7.256 1.00 54.16 208 PHE A N 1
ATOM 1644 C CA . PHE A 1 208 ? 12.006 0.953 6.770 1.00 54.16 208 PHE A CA 1
ATOM 1645 C C . PHE A 1 208 ? 13.390 1.595 6.759 1.00 54.16 208 PHE A C 1
ATOM 1647 O O . PHE A 1 208 ? 13.563 2.757 6.373 1.00 54.16 208 PHE A O 1
ATOM 1654 N N . LYS A 1 209 ? 14.394 0.804 7.157 1.00 46.44 209 LYS A N 1
ATOM 1655 C CA . LYS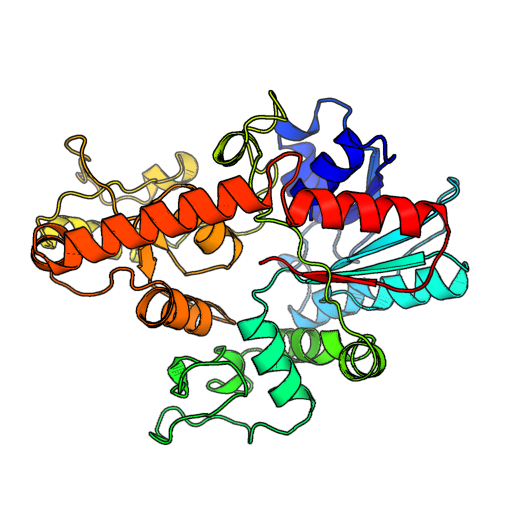 A 1 209 ? 15.791 1.228 7.130 1.00 46.44 209 LYS A CA 1
ATOM 1656 C C . LYS A 1 209 ? 16.383 1.111 5.714 1.00 46.44 209 LYS A C 1
ATOM 1658 O O . LYS A 1 209 ? 16.110 0.139 5.021 1.00 46.44 209 LYS A O 1
ATOM 1663 N N . PRO A 1 210 ? 17.192 2.091 5.295 1.00 52.03 210 PRO A N 1
ATOM 1664 C CA . PRO A 1 210 ? 17.794 2.158 3.962 1.00 52.03 210 PRO A CA 1
ATOM 1665 C C . PRO A 1 210 ? 18.901 1.121 3.713 1.00 52.03 210 PRO A C 1
ATOM 1667 O O . PRO A 1 210 ? 19.502 0.603 4.656 1.00 52.03 210 PRO A O 1
ATOM 1670 N N . ASN A 1 211 ? 19.177 0.898 2.419 1.00 55.88 211 ASN A N 1
ATOM 1671 C CA . ASN A 1 211 ? 20.126 -0.062 1.834 1.00 55.88 211 ASN A CA 1
ATOM 1672 C C . ASN A 1 211 ? 21.466 -0.182 2.582 1.00 55.88 211 ASN A C 1
ATOM 1674 O O . ASN A 1 211 ? 21.995 0.795 3.130 1.00 55.88 211 ASN A O 1
ATOM 1678 N N . ILE A 1 212 ? 22.050 -1.383 2.551 1.00 61.41 212 ILE A N 1
ATOM 1679 C CA . ILE A 1 212 ? 23.397 -1.632 3.080 1.00 61.41 212 ILE A CA 1
ATOM 1680 C C . ILE A 1 212 ? 24.473 -0.967 2.193 1.00 61.41 212 ILE A C 1
ATOM 1682 O O . ILE A 1 212 ? 24.251 -0.798 0.988 1.00 61.41 212 ILE A O 1
ATOM 1686 N N . PRO A 1 213 ? 25.621 -0.543 2.761 1.00 67.94 213 PRO A N 1
ATOM 1687 C CA . PRO A 1 213 ? 26.653 0.211 2.038 1.00 67.94 213 PRO A CA 1
ATOM 1688 C C . PRO A 1 213 ? 27.168 -0.469 0.763 1.00 67.94 213 PRO A C 1
ATOM 1690 O O . PRO A 1 213 ? 27.457 0.201 -0.225 1.00 67.94 213 PRO A O 1
ATOM 1693 N N . GLU A 1 214 ? 27.247 -1.796 0.756 1.00 67.56 214 GLU A N 1
ATOM 1694 C CA . GLU A 1 214 ? 27.719 -2.596 -0.374 1.00 67.56 214 GLU A CA 1
ATOM 1695 C C . GLU A 1 214 ? 26.777 -2.466 -1.579 1.00 67.56 214 GLU A C 1
ATOM 1697 O O . GLU A 1 214 ? 27.232 -2.184 -2.686 1.00 67.56 214 GLU A O 1
ATOM 1702 N N . GLN A 1 215 ? 25.463 -2.542 -1.351 1.00 64.50 215 GLN A N 1
ATOM 1703 C CA . GLN A 1 215 ? 24.448 -2.344 -2.393 1.00 64.50 215 GLN A CA 1
ATOM 1704 C C . GLN A 1 215 ? 24.452 -0.907 -2.926 1.00 64.50 215 GLN A C 1
ATOM 1706 O O . GLN A 1 215 ? 24.360 -0.686 -4.131 1.00 64.50 215 GLN A O 1
ATOM 1711 N N . MET A 1 216 ? 24.596 0.087 -2.040 1.00 69.81 216 MET A N 1
ATOM 1712 C CA . MET A 1 216 ? 24.764 1.493 -2.436 1.00 69.81 216 MET A CA 1
ATOM 1713 C C . MET A 1 216 ? 25.995 1.673 -3.329 1.00 69.81 216 MET A C 1
ATOM 1715 O O . MET A 1 216 ? 25.953 2.397 -4.321 1.00 69.81 216 MET A O 1
ATOM 1719 N N . LYS A 1 217 ? 27.095 0.998 -2.992 1.00 71.06 217 LYS A N 1
ATOM 1720 C CA . LYS A 1 217 ? 28.340 1.055 -3.750 1.00 71.06 217 LYS A CA 1
ATOM 1721 C C . LYS A 1 217 ? 28.192 0.417 -5.129 1.00 71.06 217 LYS A C 1
ATOM 1723 O O . LYS A 1 217 ? 28.605 1.035 -6.107 1.00 71.06 217 LYS A O 1
ATOM 1728 N N . GLU A 1 218 ? 27.605 -0.772 -5.225 1.00 68.31 218 GLU A N 1
ATOM 1729 C CA . GLU A 1 218 ? 27.345 -1.435 -6.509 1.00 68.31 218 GLU A CA 1
ATOM 1730 C C . GLU A 1 218 ? 26.420 -0.606 -7.396 1.00 68.31 218 GLU A C 1
ATOM 1732 O O . GLU A 1 218 ? 26.736 -0.386 -8.564 1.00 68.31 218 GLU A O 1
ATOM 1737 N N . LEU A 1 219 ? 25.338 -0.061 -6.831 1.00 68.50 219 LEU A N 1
ATOM 1738 C CA . LEU A 1 219 ? 24.412 0.782 -7.576 1.00 68.50 219 LEU A CA 1
ATOM 1739 C C . LEU A 1 219 ? 25.088 2.062 -8.078 1.00 68.50 219 LEU A C 1
ATOM 1741 O O . LEU A 1 219 ? 24.938 2.420 -9.244 1.00 68.50 219 LEU A O 1
ATOM 1745 N N . ALA A 1 220 ? 25.888 2.716 -7.234 1.00 70.69 220 ALA A N 1
ATOM 1746 C CA . ALA A 1 220 ? 26.669 3.884 -7.624 1.00 70.69 220 ALA A CA 1
ATOM 1747 C C . ALA A 1 220 ? 27.620 3.563 -8.789 1.00 70.69 220 ALA A C 1
ATOM 1749 O O . ALA A 1 220 ? 27.650 4.281 -9.789 1.00 70.69 220 ALA A O 1
ATOM 1750 N N . TRP A 1 221 ? 28.384 2.470 -8.701 1.00 70.56 221 TRP A N 1
ATOM 1751 C CA . TRP A 1 221 ? 29.304 2.083 -9.772 1.00 70.56 221 TRP A CA 1
ATOM 1752 C C . TRP A 1 221 ? 28.582 1.632 -11.038 1.00 70.56 221 TRP A C 1
ATOM 1754 O O . TRP A 1 221 ? 29.051 1.969 -12.123 1.00 70.56 221 TRP A O 1
ATOM 1764 N N . GLY A 1 222 ? 27.439 0.956 -10.924 1.00 63.66 222 GLY A N 1
ATOM 1765 C CA . GLY A 1 222 ? 26.570 0.621 -12.051 1.00 63.66 222 GLY A CA 1
ATOM 1766 C C . GLY A 1 222 ? 26.064 1.874 -12.764 1.00 63.66 222 GLY A C 1
ATOM 1767 O O . GLY A 1 222 ? 26.272 2.026 -13.967 1.00 63.66 222 GLY A O 1
ATOM 1768 N N . LEU A 1 223 ? 25.512 2.834 -12.014 1.00 63.94 223 LEU A N 1
ATOM 1769 C CA . LEU A 1 223 ? 25.051 4.121 -12.543 1.00 63.94 223 LEU A CA 1
ATOM 1770 C C . LEU A 1 223 ? 26.191 4.905 -13.211 1.00 63.94 223 LEU A C 1
ATOM 1772 O O . LEU A 1 223 ? 26.035 5.369 -14.337 1.00 63.94 223 LEU A O 1
ATOM 1776 N N . ARG A 1 224 ? 27.375 4.991 -12.591 1.00 65.38 224 ARG A N 1
ATOM 1777 C CA . ARG A 1 224 ? 28.544 5.663 -13.194 1.00 65.38 224 ARG A CA 1
ATOM 1778 C C . ARG A 1 224 ? 29.047 4.958 -14.452 1.00 65.38 224 ARG A C 1
ATOM 1780 O O . ARG A 1 224 ? 29.399 5.623 -15.424 1.00 65.38 224 ARG A O 1
ATOM 1787 N N . SER A 1 225 ? 29.105 3.629 -14.431 1.00 62.72 225 SER A N 1
ATOM 1788 C CA . SER A 1 225 ? 29.622 2.827 -15.548 1.00 62.72 225 SER A CA 1
ATOM 1789 C C . SER A 1 225 ? 28.661 2.813 -16.733 1.00 62.72 225 SER A C 1
ATOM 1791 O O . SER A 1 225 ? 29.111 2.705 -17.870 1.00 62.72 225 SER A O 1
ATOM 1793 N N . SER A 1 226 ? 27.363 3.012 -16.478 1.00 59.12 226 SER A N 1
ATOM 1794 C CA . SER A 1 226 ? 26.336 3.133 -17.517 1.00 59.12 226 SER A CA 1
ATOM 1795 C C . SER A 1 226 ? 26.524 4.355 -18.425 1.00 59.12 226 SER A C 1
ATOM 1797 O O . SER A 1 226 ? 25.937 4.403 -19.502 1.00 59.12 226 SER A O 1
ATOM 1799 N N . LYS A 1 227 ? 27.307 5.362 -17.994 1.00 57.88 227 LYS A N 1
ATOM 1800 C CA . LYS A 1 227 ? 27.460 6.671 -18.663 1.00 57.88 227 LYS A CA 1
ATOM 1801 C C . LYS A 1 227 ? 26.126 7.397 -18.915 1.00 57.88 227 LYS A C 1
ATOM 1803 O O . LYS A 1 227 ? 26.071 8.315 -19.731 1.00 57.88 227 LYS A O 1
ATOM 1808 N N . CYS A 1 228 ? 25.064 7.001 -18.212 1.00 49.91 228 CYS A N 1
ATOM 1809 C CA . CYS A 1 228 ? 23.737 7.593 -18.316 1.00 49.91 228 CYS A CA 1
ATOM 1810 C C . CYS A 1 228 ? 23.635 8.883 -17.501 1.00 49.91 228 CYS A C 1
ATOM 1812 O O . CYS A 1 228 ? 24.291 9.030 -16.470 1.00 49.91 228 CYS A O 1
ATOM 1814 N N . LYS A 1 229 ? 22.786 9.815 -17.946 1.00 47.59 229 LYS A N 1
ATOM 1815 C CA . LYS A 1 229 ? 22.303 10.898 -17.081 1.00 47.59 229 LYS A CA 1
ATOM 1816 C C . LYS A 1 229 ? 21.237 10.304 -16.162 1.00 47.59 229 LYS A C 1
ATOM 1818 O O . LYS A 1 229 ? 20.321 9.644 -16.644 1.00 47.59 229 LYS A O 1
ATOM 1823 N N . PHE A 1 230 ? 21.382 10.480 -14.854 1.00 52.66 230 PHE A N 1
ATOM 1824 C CA . PHE A 1 230 ? 20.452 9.958 -13.854 1.00 52.66 230 PHE A CA 1
ATOM 1825 C C . PHE A 1 230 ? 20.297 10.964 -12.710 1.00 52.66 230 PHE A C 1
ATOM 1827 O O . PHE A 1 230 ? 21.243 11.672 -12.368 1.00 52.66 230 PHE A O 1
ATOM 1834 N N . LEU A 1 231 ? 19.119 10.986 -12.083 1.00 49.56 231 LEU A N 1
ATOM 1835 C CA . LEU A 1 231 ? 18.888 11.684 -10.820 1.00 49.56 231 LEU A CA 1
ATOM 1836 C C . LEU A 1 231 ? 18.714 10.629 -9.737 1.00 49.56 231 LEU A C 1
ATOM 1838 O O . LEU A 1 231 ? 17.675 9.979 -9.658 1.00 49.56 231 LEU A O 1
ATOM 1842 N N . TRP A 1 232 ? 19.729 10.460 -8.898 1.00 60.41 232 TRP A N 1
ATOM 1843 C CA . TRP A 1 232 ? 19.626 9.565 -7.756 1.00 60.41 232 TRP A CA 1
ATOM 1844 C C . TRP A 1 232 ? 19.320 10.369 -6.497 1.00 60.41 232 TRP A C 1
ATOM 1846 O O . TRP A 1 232 ? 20.168 11.097 -5.985 1.00 60.41 232 TRP A O 1
ATOM 1856 N N . VAL A 1 233 ? 18.090 10.236 -5.999 1.00 56.81 233 VAL A N 1
ATOM 1857 C CA . VAL A 1 233 ? 17.676 10.844 -4.733 1.00 56.81 233 VAL A CA 1
ATOM 1858 C C . VAL A 1 233 ? 18.193 9.980 -3.586 1.00 56.81 233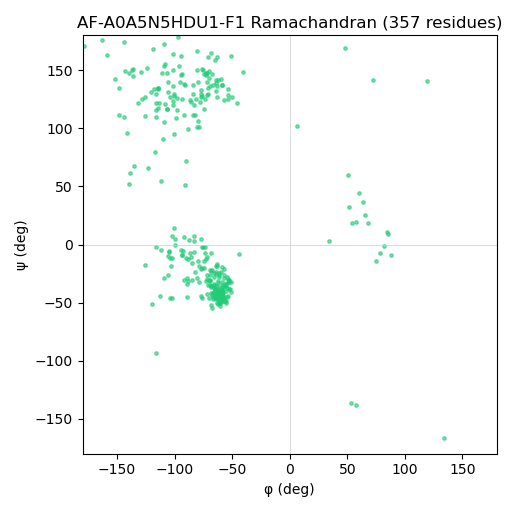 VAL A C 1
ATOM 1860 O O . VAL A 1 233 ? 17.636 8.927 -3.274 1.00 56.81 233 VAL A O 1
ATOM 1863 N N . VAL A 1 234 ? 19.289 10.419 -2.971 1.00 53.59 234 VAL A N 1
ATOM 1864 C CA . VAL A 1 234 ? 19.884 9.784 -1.790 1.00 53.59 234 VAL A CA 1
ATOM 1865 C C . VAL A 1 234 ? 19.538 10.630 -0.572 1.00 53.59 234 VAL A C 1
ATOM 1867 O O . VAL A 1 234 ? 19.778 11.835 -0.558 1.00 53.59 234 VAL A O 1
ATOM 1870 N N . ARG A 1 235 ? 18.963 10.003 0.459 1.00 52.16 235 ARG A N 1
ATOM 1871 C CA . ARG A 1 235 ? 18.694 10.676 1.737 1.00 52.16 235 ARG A CA 1
ATOM 1872 C C . ARG A 1 235 ? 20.005 11.177 2.343 1.00 52.16 235 ARG A C 1
ATOM 1874 O O . ARG A 1 235 ? 21.006 10.470 2.298 1.00 52.16 235 ARG A O 1
ATOM 1881 N N . GLU A 1 236 ? 19.986 12.350 2.969 1.00 49.69 236 GLU A N 1
ATOM 1882 C CA . GLU A 1 236 ? 21.182 12.939 3.588 1.00 49.69 236 GLU A CA 1
ATOM 1883 C C . GLU A 1 236 ? 21.833 11.995 4.614 1.00 49.69 236 GLU A C 1
ATOM 1885 O O . GLU A 1 236 ? 23.047 11.800 4.593 1.00 49.69 236 GLU A O 1
ATOM 1890 N N . SER A 1 237 ? 21.021 11.296 5.420 1.00 51.59 237 SER A N 1
ATOM 1891 C CA . SER A 1 237 ? 21.488 10.275 6.374 1.00 51.59 237 SER A CA 1
ATOM 1892 C C . SER A 1 237 ? 22.249 9.111 5.726 1.00 51.59 237 SER A C 1
ATOM 1894 O O . SER A 1 237 ? 22.982 8.390 6.397 1.00 51.59 237 SER A O 1
ATOM 1896 N N . GLU A 1 238 ? 22.080 8.923 4.418 1.00 59.34 238 GLU A N 1
ATOM 1897 C CA . GLU A 1 238 ? 22.629 7.821 3.634 1.00 59.34 238 GLU A CA 1
ATOM 1898 C C . GLU A 1 238 ? 23.796 8.251 2.752 1.00 59.34 238 GLU A C 1
ATOM 1900 O O . GLU A 1 238 ? 24.499 7.394 2.222 1.00 59.34 238 GLU A O 1
ATOM 1905 N N . ALA A 1 239 ? 24.051 9.556 2.620 1.00 62.97 239 ALA A N 1
ATOM 1906 C CA . ALA A 1 239 ? 25.114 10.084 1.770 1.00 62.97 239 ALA A CA 1
ATOM 1907 C C . ALA A 1 239 ? 26.489 9.495 2.133 1.00 62.97 239 ALA A C 1
ATOM 1909 O O . ALA A 1 239 ? 27.299 9.211 1.252 1.00 62.97 239 ALA A O 1
ATOM 1910 N N . ALA A 1 240 ? 26.722 9.210 3.419 1.00 70.38 240 ALA A N 1
ATOM 1911 C CA . ALA A 1 240 ? 27.952 8.588 3.910 1.00 70.38 240 ALA A CA 1
ATOM 1912 C C . ALA A 1 240 ? 28.199 7.161 3.377 1.00 70.38 240 ALA A C 1
ATOM 1914 O O . ALA A 1 240 ? 29.328 6.677 3.436 1.00 70.38 240 ALA A O 1
ATOM 1915 N N . LYS A 1 241 ? 27.167 6.481 2.860 1.00 72.12 241 LYS A N 1
ATOM 1916 C CA . LYS A 1 241 ? 27.279 5.140 2.266 1.00 72.12 241 LYS A CA 1
ATOM 1917 C C . LYS A 1 241 ? 27.666 5.178 0.781 1.00 72.12 241 LYS A C 1
ATOM 1919 O O . LYS A 1 241 ? 27.905 4.124 0.197 1.00 72.12 241 LYS A O 1
ATOM 1924 N N . LEU A 1 242 ? 27.711 6.358 0.154 1.00 69.62 242 LEU A N 1
ATOM 1925 C CA . LEU A 1 242 ? 28.153 6.490 -1.233 1.00 69.62 242 LEU A CA 1
ATOM 1926 C C . LEU A 1 242 ? 29.664 6.228 -1.349 1.00 69.62 242 LEU A C 1
ATOM 1928 O O . LEU A 1 242 ? 30.434 6.613 -0.463 1.00 69.62 242 LEU A O 1
ATOM 1932 N N . PRO A 1 243 ? 30.131 5.592 -2.439 1.00 73.62 243 PRO A N 1
ATOM 1933 C CA . PRO A 1 243 ? 31.557 5.399 -2.648 1.00 73.62 243 PRO A CA 1
ATOM 1934 C C . PRO A 1 243 ? 32.304 6.738 -2.691 1.00 73.62 243 PRO A C 1
ATOM 1936 O O . PRO A 1 243 ? 31.876 7.694 -3.339 1.00 73.62 243 PRO A O 1
ATOM 1939 N N . LYS A 1 244 ? 33.466 6.789 -2.027 1.00 70.94 244 LYS A N 1
ATOM 1940 C CA . LYS A 1 244 ? 34.346 7.967 -2.034 1.00 70.94 244 LYS A CA 1
ATOM 1941 C C . LYS A 1 244 ? 34.659 8.395 -3.475 1.00 70.94 244 LYS A C 1
ATOM 1943 O O . LYS A 1 244 ? 35.102 7.579 -4.280 1.00 70.94 244 LYS A O 1
ATOM 1948 N N . GLY A 1 245 ? 34.455 9.679 -3.778 1.00 61.25 245 GLY A N 1
ATOM 1949 C CA . GLY A 1 245 ? 34.705 10.255 -5.106 1.00 61.25 245 GLY A CA 1
ATOM 1950 C C . GLY A 1 245 ? 33.555 10.105 -6.111 1.00 61.25 245 GLY A C 1
ATOM 1951 O O . GLY A 1 245 ? 33.753 10.366 -7.298 1.00 61.25 245 GLY A O 1
ATOM 1952 N N . PHE A 1 246 ? 32.366 9.684 -5.672 1.00 60.12 246 PHE A N 1
ATOM 1953 C CA . PHE A 1 246 ? 31.147 9.730 -6.478 1.00 60.12 246 PHE A CA 1
ATOM 1954 C C . PHE A 1 246 ? 30.558 11.154 -6.452 1.00 60.12 246 PHE A C 1
ATOM 1956 O O . PHE A 1 246 ? 29.962 11.562 -5.458 1.00 60.12 246 PHE A O 1
ATOM 1963 N N . ILE A 1 247 ? 30.781 11.931 -7.519 1.00 51.56 247 ILE A N 1
ATOM 1964 C CA . ILE A 1 247 ? 30.291 13.314 -7.670 1.00 51.56 247 ILE A CA 1
ATOM 1965 C C . ILE A 1 247 ? 29.060 13.290 -8.584 1.00 51.56 247 ILE A C 1
ATOM 1967 O O . ILE A 1 247 ? 29.156 12.855 -9.731 1.00 51.56 247 ILE A O 1
ATOM 1971 N N . LEU A 1 248 ? 27.911 13.749 -8.081 1.00 47.69 248 LEU A N 1
ATOM 1972 C CA . LEU A 1 248 ? 26.689 13.935 -8.870 1.00 47.69 248 LEU A CA 1
ATOM 1973 C C . LEU A 1 248 ? 26.863 15.180 -9.751 1.00 47.69 248 LEU A C 1
ATOM 1975 O O . LEU A 1 248 ? 27.038 16.279 -9.230 1.00 47.69 248 LEU A O 1
ATOM 1979 N N . ALA A 1 249 ? 26.852 15.011 -11.074 1.00 36.47 249 ALA A N 1
ATOM 1980 C CA . ALA A 1 249 ? 26.987 16.112 -12.023 1.00 36.47 249 ALA A CA 1
ATOM 1981 C C . ALA A 1 249 ? 25.765 16.201 -12.951 1.00 36.47 249 ALA A C 1
ATOM 1983 O O . ALA A 1 249 ? 25.399 15.216 -13.589 1.00 36.47 249 ALA A O 1
ATOM 1984 N N . HIS A 1 250 ? 25.247 17.429 -13.060 1.00 36.88 250 HIS A N 1
ATOM 1985 C CA . HIS A 1 250 ? 24.213 17.952 -13.964 1.00 36.88 250 HIS A CA 1
ATOM 1986 C C . HIS A 1 250 ? 22.737 17.554 -13.765 1.00 36.88 250 HIS A C 1
ATOM 1988 O O . HIS A 1 250 ? 22.384 16.417 -13.475 1.00 36.88 250 HIS A O 1
ATOM 1994 N N . GLU A 1 251 ? 21.878 18.559 -13.989 1.00 38.25 251 GLU A N 1
ATOM 1995 C CA . GLU A 1 251 ? 20.429 18.454 -14.196 1.00 38.25 251 GLU A CA 1
ATOM 1996 C C . GLU A 1 251 ? 20.089 17.698 -15.498 1.00 38.25 251 GLU A C 1
ATOM 1998 O O . GLU A 1 251 ? 20.908 17.664 -16.414 1.00 38.25 251 GLU A O 1
ATOM 2003 N N . TYR A 1 252 ? 18.858 17.162 -15.561 1.00 40.06 252 TYR A N 1
ATOM 2004 C CA . TYR A 1 252 ? 18.099 16.547 -16.678 1.00 40.06 252 TYR A CA 1
ATOM 2005 C C . TYR A 1 252 ? 17.688 15.069 -16.475 1.00 40.06 252 TYR A C 1
ATOM 2007 O O . TYR A 1 252 ? 18.423 14.273 -15.906 1.00 40.06 252 TYR A O 1
ATOM 2015 N N . VAL A 1 253 ? 16.456 14.778 -16.941 1.00 43.28 253 VAL A N 1
ATOM 2016 C CA . VAL A 1 253 ? 15.618 13.550 -16.884 1.00 43.28 253 VAL A CA 1
ATOM 2017 C C . VAL A 1 253 ? 16.176 12.396 -16.040 1.00 43.28 253 VAL A C 1
ATOM 2019 O O . VAL A 1 253 ? 17.035 11.637 -16.475 1.00 43.28 253 VAL A O 1
ATOM 2022 N N . GLY A 1 254 ? 15.632 12.246 -14.833 1.00 53.12 254 GLY A N 1
ATOM 2023 C CA . GLY A 1 254 ? 16.058 11.246 -13.862 1.00 53.12 254 GLY A CA 1
ATOM 2024 C C . GLY A 1 254 ? 15.247 9.954 -13.887 1.00 53.12 254 GLY A C 1
ATOM 2025 O O . GLY A 1 254 ? 14.021 9.995 -13.976 1.00 53.12 254 GLY A O 1
ATOM 2026 N N . CYS A 1 255 ? 15.934 8.820 -13.742 1.00 54.75 255 CYS A N 1
ATOM 2027 C CA . CYS A 1 255 ? 15.337 7.538 -13.379 1.00 54.75 255 CYS A CA 1
ATOM 2028 C C . CYS A 1 255 ? 15.580 7.229 -11.888 1.00 54.75 255 CYS A C 1
ATOM 2030 O O . CYS A 1 255 ? 16.690 7.409 -11.384 1.00 54.75 255 CYS A O 1
ATOM 2032 N N . PHE A 1 256 ? 14.558 6.745 -11.189 1.00 63.94 256 PHE A N 1
ATOM 2033 C CA . PHE A 1 256 ? 14.573 6.369 -9.781 1.00 63.94 256 PHE A CA 1
ATOM 2034 C C . PHE A 1 256 ? 14.776 4.863 -9.630 1.00 63.94 256 PHE A C 1
ATOM 2036 O O . PHE A 1 256 ? 13.932 4.064 -10.031 1.00 63.94 256 PHE A O 1
ATOM 2043 N N . VAL A 1 257 ? 15.892 4.458 -9.029 1.00 65.06 257 VAL A N 1
ATOM 2044 C CA . VAL A 1 257 ? 16.129 3.045 -8.714 1.00 65.06 257 VAL A CA 1
ATOM 2045 C C . VAL A 1 257 ? 15.323 2.682 -7.474 1.00 65.06 257 VAL A C 1
ATOM 2047 O O . VAL A 1 257 ? 15.496 3.289 -6.417 1.00 65.06 257 VAL A O 1
ATOM 2050 N N . THR A 1 258 ? 14.455 1.683 -7.595 1.00 67.38 258 THR A N 1
ATOM 2051 C CA . THR A 1 258 ? 13.473 1.343 -6.566 1.00 67.38 258 THR A CA 1
ATOM 2052 C C . THR A 1 258 ? 13.397 -0.153 -6.329 1.00 67.38 258 THR A C 1
ATOM 2054 O O . THR A 1 258 ? 13.467 -0.953 -7.257 1.00 67.38 258 THR A O 1
ATOM 2057 N N . HIS A 1 259 ? 13.167 -0.539 -5.075 1.00 68.69 259 HIS A N 1
ATOM 2058 C CA . HIS A 1 259 ? 12.810 -1.915 -4.742 1.00 68.69 259 HIS A CA 1
ATOM 2059 C C . HIS A 1 259 ? 11.342 -2.240 -5.053 1.00 68.69 259 HIS A C 1
ATOM 2061 O O . HIS A 1 259 ? 10.900 -3.330 -4.737 1.00 68.69 259 HIS A O 1
ATOM 2067 N N . CYS A 1 260 ? 10.581 -1.321 -5.659 1.00 76.94 260 CYS A N 1
ATOM 2068 C CA . CYS A 1 260 ? 9.199 -1.544 -6.102 1.00 76.94 260 CYS A CA 1
ATOM 2069 C C . CYS A 1 260 ? 8.212 -1.842 -4.963 1.00 76.94 260 CYS A C 1
ATOM 2071 O O . CYS A 1 260 ? 7.296 -2.649 -5.125 1.00 76.94 260 CYS A O 1
ATOM 2073 N N . SER A 1 261 ? 8.375 -1.206 -3.796 1.00 83.50 261 SER A N 1
ATOM 2074 C CA . SER A 1 261 ? 7.259 -1.160 -2.843 1.00 83.50 261 SER A CA 1
ATOM 2075 C C . SER A 1 261 ? 6.133 -0.306 -3.402 1.00 83.50 261 SER A C 1
ATOM 2077 O O . SER A 1 261 ? 6.377 0.700 -4.071 1.00 83.50 261 SER A O 1
ATOM 2079 N N . TRP A 1 262 ? 4.904 -0.687 -3.065 1.00 84.94 262 TRP A N 1
ATOM 2080 C CA . TRP A 1 262 ? 3.701 -0.054 -3.588 1.00 84.94 262 TRP A CA 1
ATOM 2081 C C . TRP A 1 262 ? 3.682 1.469 -3.387 1.00 84.94 262 TRP A C 1
ATOM 2083 O O . TRP A 1 262 ? 3.473 2.215 -4.339 1.00 84.94 262 TRP A O 1
ATOM 2093 N N . ASN A 1 263 ? 4.055 1.948 -2.196 1.00 80.50 263 ASN A N 1
ATOM 2094 C CA . ASN A 1 263 ? 4.131 3.385 -1.905 1.00 80.50 263 ASN A CA 1
ATOM 2095 C C . ASN A 1 263 ? 5.108 4.141 -2.824 1.00 80.50 263 ASN A C 1
ATOM 2097 O O . ASN A 1 263 ? 4.778 5.216 -3.319 1.00 80.50 263 ASN A O 1
ATOM 2101 N N . LEU A 1 264 ? 6.306 3.590 -3.069 1.00 75.06 264 LEU A N 1
ATOM 2102 C CA . LEU A 1 264 ? 7.292 4.234 -3.949 1.00 75.06 264 LEU A CA 1
ATOM 2103 C C . LEU A 1 264 ? 6.863 4.178 -5.414 1.00 75.06 264 LEU A C 1
ATOM 2105 O O . LEU A 1 264 ? 7.123 5.113 -6.167 1.00 75.06 264 LEU A O 1
ATOM 2109 N N . THR A 1 265 ? 6.207 3.091 -5.813 1.00 79.12 265 THR A N 1
ATOM 2110 C CA . THR A 1 265 ? 5.616 2.950 -7.143 1.00 79.12 265 THR A CA 1
ATOM 2111 C C . THR A 1 265 ? 4.549 4.020 -7.381 1.00 79.12 265 THR A C 1
ATOM 2113 O O . THR A 1 265 ? 4.607 4.713 -8.396 1.00 79.12 265 THR A O 1
ATOM 2116 N N . LEU A 1 266 ? 3.630 4.230 -6.430 1.00 80.06 266 LEU A N 1
ATOM 2117 C CA . LEU A 1 266 ? 2.606 5.276 -6.518 1.00 80.06 266 LEU A CA 1
ATOM 2118 C C . LEU A 1 266 ? 3.207 6.684 -6.583 1.00 80.06 266 LEU A C 1
ATOM 2120 O O . LEU A 1 266 ? 2.739 7.516 -7.364 1.00 80.06 266 LEU A O 1
ATOM 2124 N N . GLU A 1 267 ? 4.252 6.955 -5.799 1.00 75.62 267 GLU A N 1
ATOM 2125 C CA . GLU A 1 267 ? 4.967 8.234 -5.840 1.00 75.62 267 GLU A CA 1
ATOM 2126 C C . GLU A 1 267 ? 5.590 8.487 -7.214 1.00 75.62 267 GLU A C 1
ATOM 2128 O O . GLU A 1 267 ? 5.371 9.542 -7.812 1.00 75.62 267 GLU A O 1
ATOM 2133 N N . ALA A 1 268 ? 6.319 7.505 -7.746 1.00 72.00 268 ALA A N 1
ATOM 2134 C CA . ALA A 1 268 ? 6.980 7.625 -9.037 1.00 72.00 268 ALA A CA 1
ATOM 2135 C C . ALA A 1 268 ? 5.975 7.845 -10.180 1.00 72.00 268 ALA A C 1
ATOM 2137 O O . ALA A 1 268 ? 6.151 8.769 -10.982 1.00 72.00 268 ALA A O 1
ATOM 2138 N N . LEU A 1 269 ? 4.880 7.074 -10.206 1.00 77.62 269 LEU A N 1
ATOM 2139 C CA . LEU A 1 269 ? 3.802 7.234 -11.188 1.00 77.62 269 LEU A CA 1
ATOM 2140 C C . LEU A 1 269 ? 3.145 8.619 -11.092 1.00 77.62 269 LEU A C 1
ATOM 2142 O O . LEU A 1 269 ? 2.955 9.291 -12.105 1.00 77.62 269 LEU A O 1
ATOM 2146 N N . SER A 1 270 ? 2.863 9.088 -9.875 1.00 76.19 270 SER A N 1
ATOM 2147 C CA . SER A 1 270 ? 2.225 10.391 -9.639 1.00 76.19 270 SER A CA 1
ATOM 2148 C C . SER A 1 270 ? 3.133 11.572 -9.989 1.00 76.19 270 SER A C 1
ATOM 2150 O O . SER A 1 270 ? 2.669 12.632 -10.412 1.00 76.19 270 SER A O 1
ATOM 2152 N N . LEU A 1 271 ? 4.447 11.404 -9.839 1.00 69.44 271 LEU A N 1
ATOM 2153 C CA . LEU A 1 271 ? 5.432 12.446 -10.114 1.00 69.44 271 LEU A CA 1
ATOM 2154 C C . LEU A 1 271 ? 5.986 12.407 -11.536 1.00 69.44 271 LEU A C 1
ATOM 2156 O O . LEU A 1 271 ? 6.689 13.347 -11.917 1.00 69.44 271 LEU A O 1
ATOM 2160 N N . ARG A 1 272 ? 5.619 11.398 -12.340 1.00 73.00 272 ARG A N 1
ATOM 2161 C CA . ARG A 1 272 ? 6.185 11.146 -13.675 1.00 73.00 272 ARG A CA 1
ATOM 2162 C C . ARG A 1 272 ? 7.699 10.902 -13.602 1.00 73.00 272 ARG A C 1
ATOM 2164 O O . ARG A 1 272 ? 8.473 11.454 -14.386 1.00 73.00 272 ARG A O 1
ATOM 2171 N N . VAL A 1 273 ? 8.125 10.104 -12.631 1.00 67.12 273 VAL A N 1
ATOM 2172 C CA . VAL A 1 273 ? 9.521 9.696 -12.469 1.00 67.12 273 VAL A CA 1
ATOM 2173 C C . VAL A 1 273 ? 9.667 8.284 -13.016 1.00 67.12 273 VAL A C 1
ATOM 2175 O O . VAL A 1 273 ? 8.968 7.382 -12.570 1.00 67.12 273 VAL A O 1
ATOM 2178 N N . LEU A 1 274 ? 10.570 8.108 -13.980 1.00 65.56 274 LEU A N 1
ATOM 2179 C CA . LEU A 1 274 ? 10.857 6.795 -14.560 1.00 65.56 274 LEU A CA 1
ATOM 2180 C C . LEU A 1 274 ? 11.506 5.908 -13.506 1.00 65.56 274 LEU A C 1
ATOM 2182 O O . LEU A 1 274 ? 12.388 6.375 -12.788 1.00 65.56 274 LEU A O 1
ATOM 2186 N N . MET A 1 275 ? 11.112 4.649 -13.412 1.00 69.44 275 MET A N 1
ATOM 2187 C CA . MET A 1 275 ? 11.662 3.720 -12.427 1.00 69.44 275 MET A CA 1
ATOM 2188 C C . MET A 1 275 ? 12.692 2.782 -13.045 1.00 69.44 275 MET A C 1
ATOM 2190 O O . MET A 1 275 ? 12.587 2.431 -14.208 1.00 69.44 275 MET A O 1
ATOM 2194 N N . VAL A 1 276 ? 13.667 2.351 -12.242 1.00 69.94 276 VAL A N 1
ATOM 2195 C CA . VAL A 1 276 ? 14.488 1.159 -12.491 1.00 69.94 276 VAL A CA 1
ATOM 2196 C C . VAL A 1 276 ? 14.196 0.172 -11.365 1.00 69.94 276 VAL A C 1
ATOM 2198 O O . VAL A 1 276 ? 14.557 0.415 -10.211 1.00 69.94 276 VAL A O 1
ATOM 2201 N N . ALA A 1 277 ? 13.504 -0.917 -11.693 1.00 71.44 277 ALA A N 1
ATOM 2202 C CA . ALA A 1 277 ? 13.069 -1.919 -10.733 1.00 71.44 277 ALA A CA 1
ATOM 2203 C C . ALA A 1 277 ? 14.216 -2.839 -10.282 1.00 71.44 277 ALA A C 1
ATOM 2205 O O . ALA A 1 277 ? 14.902 -3.455 -11.095 1.00 71.44 277 ALA A O 1
ATOM 2206 N N . LEU A 1 278 ? 14.385 -2.957 -8.965 1.00 71.81 278 LEU A N 1
ATOM 2207 C CA . LEU A 1 278 ? 15.303 -3.874 -8.292 1.00 71.81 278 LEU A CA 1
ATOM 2208 C C . LEU A 1 278 ? 14.588 -4.547 -7.102 1.00 71.81 278 LEU A C 1
ATOM 2210 O O . LEU A 1 278 ? 14.896 -4.236 -5.946 1.00 71.81 278 LEU A O 1
ATOM 2214 N N . PRO A 1 279 ? 13.585 -5.408 -7.359 1.00 76.94 279 PRO A N 1
ATOM 2215 C CA . PRO A 1 279 ? 12.801 -6.038 -6.301 1.00 76.94 279 PRO A CA 1
ATOM 2216 C C . PRO A 1 279 ? 13.683 -6.917 -5.408 1.00 76.94 279 PRO A C 1
ATOM 2218 O O . PRO A 1 279 ? 14.594 -7.591 -5.886 1.00 76.94 279 PRO A O 1
ATOM 2221 N N . GLN A 1 280 ? 13.415 -6.909 -4.102 1.00 71.50 280 GLN A N 1
ATOM 2222 C CA . GLN A 1 280 ? 14.210 -7.631 -3.104 1.00 71.50 280 GLN A CA 1
ATOM 2223 C C . GLN A 1 280 ? 13.443 -8.791 -2.463 1.00 71.50 280 GLN A C 1
ATOM 2225 O O . GLN A 1 280 ? 14.008 -9.868 -2.286 1.00 71.50 280 GLN A O 1
ATOM 2230 N N . TRP A 1 281 ? 12.177 -8.587 -2.088 1.00 76.81 281 TRP A N 1
ATOM 2231 C CA . TRP A 1 281 ? 11.359 -9.590 -1.394 1.00 76.81 281 TRP A CA 1
ATOM 2232 C C . TRP A 1 281 ? 9.860 -9.243 -1.458 1.00 76.81 281 TRP A C 1
ATOM 2234 O O . TRP A 1 281 ? 9.489 -8.201 -1.989 1.00 76.81 281 TRP A O 1
ATOM 2244 N N . THR A 1 282 ? 9.010 -10.126 -0.927 1.00 84.25 282 THR A N 1
ATOM 2245 C CA . THR A 1 282 ? 7.540 -10.021 -0.907 1.00 84.25 282 THR A CA 1
ATOM 2246 C C . THR A 1 282 ? 6.935 -9.795 -2.292 1.00 84.25 282 THR A C 1
ATOM 2248 O O . THR A 1 282 ? 7.281 -10.467 -3.252 1.00 84.25 282 THR A O 1
ATOM 2251 N N . ASP A 1 283 ? 5.975 -8.897 -2.376 1.00 86.69 283 ASP A N 1
ATOM 2252 C CA . ASP A 1 283 ? 5.183 -8.471 -3.513 1.00 86.69 283 ASP A CA 1
ATOM 2253 C C . ASP A 1 283 ? 5.926 -7.556 -4.506 1.00 86.69 283 ASP A C 1
ATOM 2255 O O . ASP A 1 283 ? 5.389 -7.192 -5.552 1.00 86.69 283 ASP A O 1
ATOM 2259 N N . GLN A 1 284 ? 7.179 -7.205 -4.216 1.00 84.56 284 GLN A N 1
ATOM 2260 C CA . GLN A 1 284 ? 7.977 -6.284 -5.028 1.00 84.56 284 GLN A CA 1
ATOM 2261 C C . GLN A 1 284 ? 8.248 -6.804 -6.441 1.00 84.56 284 GLN A C 1
ATOM 2263 O O . GLN A 1 284 ? 8.265 -6.019 -7.387 1.00 84.56 284 GLN A O 1
ATOM 2268 N N . SER A 1 285 ? 8.447 -8.113 -6.598 1.00 85.12 285 SER A N 1
ATOM 2269 C CA . SER A 1 285 ? 8.601 -8.774 -7.900 1.00 85.12 285 SER A CA 1
ATOM 2270 C C . SER A 1 285 ? 7.367 -8.576 -8.780 1.00 85.12 285 SER A C 1
ATOM 2272 O O . SER A 1 285 ? 7.485 -8.226 -9.953 1.00 85.12 285 SER A O 1
ATOM 2274 N N . THR A 1 286 ? 6.177 -8.700 -8.195 1.00 88.38 286 THR A N 1
ATOM 2275 C CA . THR A 1 286 ? 4.912 -8.455 -8.896 1.00 88.38 286 THR A CA 1
ATOM 2276 C C . THR A 1 286 ? 4.751 -6.988 -9.263 1.00 88.38 286 THR A C 1
ATOM 2278 O O . THR A 1 286 ? 4.398 -6.680 -10.399 1.00 88.38 286 THR A O 1
ATOM 2281 N N . ASN A 1 287 ? 5.077 -6.062 -8.358 1.00 85.44 287 ASN A N 1
ATOM 2282 C CA . ASN A 1 287 ? 5.067 -4.638 -8.696 1.00 85.44 287 ASN A CA 1
ATOM 2283 C C . ASN A 1 287 ? 6.046 -4.324 -9.834 1.00 85.44 287 ASN A C 1
ATOM 2285 O O . ASN A 1 287 ? 5.682 -3.608 -10.761 1.00 85.44 287 ASN A O 1
ATOM 2289 N N . ALA A 1 288 ? 7.253 -4.898 -9.821 1.00 81.38 288 ALA A N 1
ATOM 2290 C CA . ALA A 1 288 ? 8.223 -4.748 -10.904 1.00 81.38 288 ALA A CA 1
ATOM 2291 C C . ALA A 1 288 ? 7.662 -5.244 -12.245 1.00 81.38 288 ALA A C 1
ATOM 2293 O O . ALA A 1 288 ? 7.792 -4.556 -13.256 1.00 81.38 288 ALA A O 1
ATOM 2294 N N . LYS A 1 289 ? 6.971 -6.389 -12.255 1.00 83.31 289 LYS A N 1
ATOM 2295 C CA . LYS A 1 289 ? 6.286 -6.903 -13.447 1.00 83.31 289 LYS A CA 1
ATOM 2296 C C . LYS A 1 289 ? 5.255 -5.915 -13.991 1.00 83.31 289 LYS A C 1
ATOM 2298 O O . LYS A 1 289 ? 5.214 -5.678 -15.193 1.00 83.31 289 LYS A O 1
ATOM 2303 N N . TYR A 1 290 ? 4.462 -5.298 -13.119 1.00 78.81 290 TYR A N 1
ATOM 2304 C CA . TYR A 1 290 ? 3.490 -4.277 -13.518 1.00 78.81 290 TYR A CA 1
ATOM 2305 C C . TYR A 1 290 ? 4.157 -3.011 -14.054 1.00 78.81 290 TYR A C 1
ATOM 2307 O O . TYR A 1 290 ? 3.730 -2.492 -15.084 1.00 78.81 290 TYR A O 1
ATOM 2315 N N . ILE A 1 291 ? 5.239 -2.563 -13.413 1.00 74.75 291 ILE A N 1
ATOM 2316 C CA . ILE A 1 291 ? 6.069 -1.455 -13.897 1.00 74.75 291 ILE A CA 1
ATOM 2317 C C . ILE A 1 291 ? 6.544 -1.729 -15.325 1.00 74.75 291 ILE A C 1
ATOM 2319 O O . ILE A 1 291 ? 6.425 -0.856 -16.177 1.00 74.75 291 ILE A O 1
ATOM 2323 N N . MET A 1 292 ? 7.017 -2.942 -15.610 1.00 70.94 292 MET A N 1
ATOM 2324 C CA . MET A 1 292 ? 7.566 -3.296 -16.921 1.00 70.94 292 MET A CA 1
ATOM 2325 C C . MET A 1 292 ? 6.500 -3.515 -17.998 1.00 70.94 292 MET A C 1
ATOM 2327 O O . MET A 1 292 ? 6.651 -3.014 -19.111 1.00 70.94 292 MET A O 1
ATOM 2331 N N . ASP A 1 293 ? 5.438 -4.255 -17.683 1.00 70.94 293 ASP A N 1
ATOM 2332 C CA . ASP A 1 293 ? 4.549 -4.817 -18.708 1.00 70.94 293 ASP A CA 1
ATOM 2333 C C . ASP A 1 293 ? 3.204 -4.094 -18.805 1.00 70.94 293 ASP A C 1
ATOM 2335 O O . ASP A 1 293 ? 2.572 -4.116 -19.858 1.00 70.94 293 ASP A O 1
ATOM 2339 N N . VAL A 1 294 ? 2.749 -3.463 -17.719 1.00 66.62 294 VAL A N 1
ATOM 2340 C CA . VAL A 1 294 ? 1.441 -2.788 -17.662 1.00 66.62 294 VAL A CA 1
ATOM 2341 C C . VAL A 1 294 ? 1.610 -1.276 -17.756 1.00 66.62 294 VAL A C 1
ATOM 2343 O O . VAL A 1 294 ? 0.908 -0.612 -18.518 1.00 66.62 294 VAL A O 1
ATOM 2346 N N . TRP A 1 295 ? 2.558 -0.723 -17.000 1.00 62.56 295 TRP A N 1
ATOM 2347 C CA . TRP A 1 295 ? 2.869 0.708 -17.025 1.00 62.56 295 TRP A CA 1
ATOM 2348 C C . TRP A 1 295 ? 3.940 1.065 -18.052 1.00 62.56 295 TRP A C 1
ATOM 2350 O O . TRP A 1 295 ? 4.072 2.242 -18.386 1.00 62.56 295 TRP A O 1
ATOM 2360 N N . G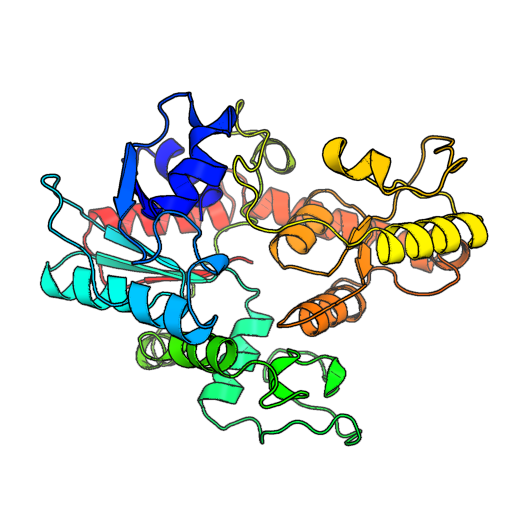LU A 1 296 ? 4.614 0.049 -18.600 1.00 62.81 296 GLU A N 1
ATOM 2361 C CA . GLU A 1 296 ? 5.659 0.160 -19.614 1.00 62.81 296 GLU A CA 1
ATOM 2362 C C . GLU A 1 296 ? 6.739 1.177 -19.239 1.00 62.81 296 GLU A C 1
ATOM 2364 O O . GLU A 1 296 ? 6.975 2.149 -19.949 1.00 62.81 296 GLU A O 1
ATOM 2369 N N . ASP A 1 297 ? 7.405 0.943 -18.113 1.00 58.78 297 ASP A N 1
ATOM 2370 C CA . ASP A 1 297 ? 8.541 1.724 -17.623 1.00 58.78 297 ASP A CA 1
ATOM 2371 C C . ASP A 1 297 ? 9.867 0.924 -17.728 1.00 58.78 297 ASP A C 1
ATOM 2373 O O . ASP A 1 297 ? 9.896 -0.240 -18.141 1.00 58.78 297 ASP A O 1
ATOM 2377 N N . VAL A 1 298 ? 11.012 1.559 -17.463 1.00 53.06 298 VAL A N 1
ATOM 2378 C CA . VAL A 1 298 ? 12.346 1.078 -17.886 1.00 53.06 298 VAL A CA 1
ATOM 2379 C C . VAL A 1 298 ? 12.976 0.041 -16.940 1.00 53.06 298 VAL A C 1
ATOM 2381 O O . VAL A 1 298 ? 13.243 0.356 -15.794 1.00 53.06 298 VAL A O 1
ATOM 2384 N N . VAL A 1 299 ? 13.451 -1.112 -17.448 1.00 48.75 299 VAL A N 1
ATOM 2385 C CA . VAL A 1 299 ? 14.655 -1.792 -16.898 1.00 48.75 299 VAL A CA 1
ATOM 2386 C C . VAL A 1 299 ? 15.435 -2.539 -17.989 1.00 48.75 299 VAL A C 1
ATOM 2388 O O . VAL A 1 299 ? 14.941 -3.533 -18.503 1.00 48.75 299 VAL A O 1
ATOM 2391 N N . GLU A 1 300 ? 16.643 -2.065 -18.337 1.00 46.09 300 GLU A N 1
ATOM 2392 C CA . GLU A 1 300 ? 17.863 -2.874 -18.589 1.00 46.09 300 GLU A CA 1
ATOM 2393 C C . GLU A 1 300 ? 19.081 -1.981 -18.934 1.00 46.09 300 GLU A C 1
ATOM 2395 O O . GLU A 1 300 ? 18.923 -0.780 -19.143 1.00 46.09 300 GLU A O 1
ATOM 2400 N N . HIS A 1 301 ? 20.281 -2.584 -18.998 1.00 41.19 301 HIS A N 1
ATOM 2401 C CA . HIS A 1 301 ? 21.658 -2.030 -19.061 1.00 41.19 301 HIS A CA 1
ATOM 2402 C C . HIS A 1 301 ? 21.950 -0.836 -20.008 1.00 41.19 301 HIS A C 1
ATOM 2404 O O . HIS A 1 301 ? 23.025 -0.245 -19.916 1.00 41.19 301 HIS A O 1
ATOM 2410 N N . CYS A 1 302 ? 21.014 -0.437 -20.873 1.00 48.00 302 CYS A N 1
ATOM 2411 C CA . CYS A 1 302 ? 21.129 0.696 -21.796 1.00 48.00 302 CYS A CA 1
ATOM 2412 C C . CYS A 1 302 ? 19.993 1.712 -21.573 1.00 48.00 302 CYS A C 1
ATOM 2414 O O . CYS A 1 302 ? 19.133 1.922 -22.431 1.00 48.00 302 CYS A O 1
ATOM 2416 N N . ILE A 1 303 ? 20.002 2.352 -20.399 1.00 55.78 303 ILE A N 1
ATOM 2417 C CA . ILE A 1 303 ? 19.022 3.369 -19.975 1.00 55.78 303 ILE A CA 1
ATOM 2418 C C . ILE A 1 303 ? 18.919 4.517 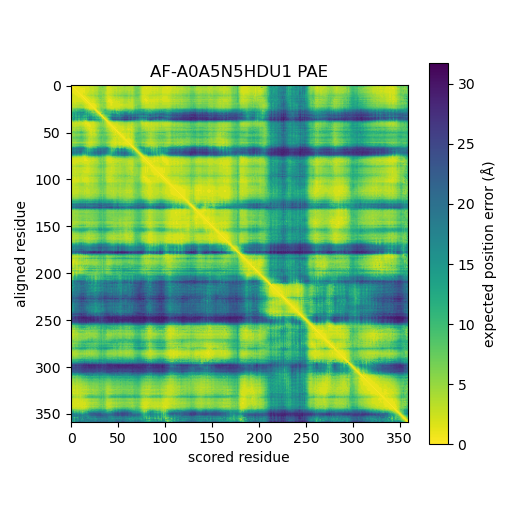-21.003 1.00 55.78 303 ILE A C 1
ATOM 2420 O O . ILE A 1 303 ? 17.815 4.970 -21.296 1.00 55.78 303 ILE A O 1
ATOM 2424 N N . ILE A 1 304 ? 20.029 4.943 -21.624 1.00 48.31 304 ILE A N 1
ATOM 2425 C CA . ILE A 1 304 ? 20.023 6.011 -22.643 1.00 48.31 304 ILE A CA 1
ATOM 2426 C C . ILE A 1 304 ? 19.308 5.597 -23.938 1.00 48.31 304 ILE A C 1
ATOM 2428 O O . ILE A 1 304 ? 18.380 6.290 -24.350 1.00 48.31 304 ILE A O 1
ATOM 2432 N N . GLU A 1 305 ? 19.686 4.481 -24.580 1.00 50.09 305 GLU A N 1
ATOM 2433 C CA . GLU A 1 305 ? 19.113 4.088 -25.887 1.00 50.09 305 GLU A CA 1
ATOM 2434 C C . GLU A 1 305 ? 17.592 3.916 -25.817 1.00 50.09 305 GLU A C 1
ATOM 2436 O O . GLU A 1 305 ? 16.863 4.201 -26.770 1.00 50.09 305 GLU A O 1
ATOM 2441 N N . ARG A 1 306 ? 17.101 3.481 -24.652 1.00 54.12 306 ARG A N 1
ATOM 2442 C CA . ARG A 1 306 ? 15.678 3.280 -24.405 1.00 54.12 306 ARG A CA 1
ATOM 2443 C C . ARG A 1 306 ? 14.942 4.575 -24.071 1.00 54.12 306 ARG A C 1
ATOM 2445 O O . ARG A 1 306 ? 13.770 4.633 -24.404 1.00 54.12 306 ARG A O 1
ATOM 2452 N N . ILE A 1 307 ? 15.582 5.587 -23.471 1.00 58.75 307 ILE A N 1
ATOM 2453 C CA . ILE A 1 307 ? 14.959 6.874 -23.082 1.00 58.75 307 ILE A CA 1
ATOM 2454 C C . ILE A 1 307 ? 15.073 7.954 -24.175 1.00 58.75 307 ILE A C 1
ATOM 2456 O O . ILE A 1 307 ? 14.197 8.819 -24.278 1.00 58.75 307 ILE A O 1
ATOM 2460 N N . GLU A 1 308 ? 16.128 7.922 -24.990 1.00 62.44 308 GLU A N 1
ATOM 2461 C CA . GLU A 1 308 ? 16.384 8.899 -26.062 1.00 62.44 308 GLU A CA 1
ATOM 2462 C C . GLU A 1 308 ? 15.850 8.440 -27.438 1.00 62.44 308 GLU A C 1
ATOM 2464 O O . GLU A 1 308 ? 15.871 9.202 -28.402 1.00 62.44 308 GLU A O 1
ATOM 2469 N N . GLY A 1 309 ? 15.321 7.213 -27.535 1.00 67.69 309 GLY A N 1
ATOM 2470 C CA . GLY A 1 309 ? 14.667 6.672 -28.733 1.00 67.69 309 GLY A CA 1
ATOM 2471 C C . GLY A 1 309 ? 13.134 6.789 -28.731 1.00 67.69 309 GLY A C 1
ATOM 2472 O O . GLY A 1 309 ? 12.521 7.199 -27.748 1.00 67.69 309 GLY A O 1
ATOM 2473 N N . LYS A 1 310 ? 12.479 6.338 -29.817 1.00 72.06 310 LYS A N 1
ATOM 2474 C CA . LYS A 1 310 ? 10.999 6.312 -29.947 1.00 72.06 310 LYS A CA 1
ATOM 2475 C C . LYS A 1 310 ? 10.302 5.633 -28.764 1.00 72.06 310 LYS A C 1
ATOM 2477 O O . LYS A 1 310 ? 9.260 6.095 -28.314 1.00 72.06 310 LYS A O 1
ATOM 2482 N N . ARG A 1 311 ? 10.910 4.559 -28.251 1.00 71.12 311 ARG A N 1
ATOM 2483 C CA . ARG A 1 311 ? 10.435 3.852 -27.061 1.00 71.12 311 ARG A CA 1
ATOM 2484 C C . ARG A 1 311 ? 10.443 4.759 -25.829 1.00 71.12 311 ARG A C 1
ATOM 2486 O O . ARG A 1 311 ? 9.493 4.746 -25.068 1.00 71.12 311 ARG A O 1
ATOM 2493 N N . GLY A 1 312 ? 11.461 5.591 -25.660 1.00 69.88 312 GLY A N 1
ATOM 2494 C CA . GLY A 1 312 ? 11.582 6.504 -24.526 1.00 69.88 312 GLY A CA 1
ATOM 2495 C C . GLY A 1 312 ? 10.546 7.611 -24.542 1.00 69.88 312 GLY A C 1
ATOM 2496 O O . GLY A 1 312 ? 10.012 7.967 -23.496 1.00 69.88 312 GLY A O 1
ATOM 2497 N N . GLU A 1 313 ? 10.207 8.110 -25.729 1.00 75.50 313 GLU A N 1
ATOM 2498 C CA . GLU A 1 313 ? 9.099 9.053 -25.897 1.00 75.50 313 GLU A CA 1
ATOM 2499 C C . GLU A 1 313 ? 7.748 8.419 -25.545 1.00 75.50 313 GLU A C 1
ATOM 2501 O O . GLU A 1 313 ? 6.927 9.051 -24.879 1.00 75.50 313 GLU A O 1
ATOM 2506 N N . GLU A 1 314 ? 7.532 7.150 -25.899 1.00 77.44 314 GLU A N 1
ATOM 2507 C CA . GLU A 1 314 ? 6.334 6.415 -25.489 1.00 77.44 314 GLU A CA 1
ATOM 2508 C C . GLU A 1 314 ? 6.255 6.233 -23.968 1.00 77.44 314 GLU A C 1
ATOM 2510 O O . GLU A 1 314 ? 5.223 6.548 -23.374 1.00 77.44 314 GLU A O 1
ATOM 2515 N N . ILE A 1 315 ? 7.355 5.831 -23.327 1.00 71.81 315 ILE A N 1
ATOM 2516 C CA . ILE A 1 315 ? 7.442 5.690 -21.866 1.00 71.81 315 ILE A CA 1
ATOM 2517 C C . ILE A 1 315 ? 7.158 7.041 -21.181 1.00 71.81 315 ILE A C 1
ATOM 2519 O O . ILE A 1 315 ? 6.316 7.138 -20.289 1.00 71.81 315 ILE A O 1
ATOM 2523 N N . LYS A 1 316 ? 7.787 8.134 -21.641 1.00 72.56 316 LYS A N 1
ATOM 2524 C CA . LYS A 1 316 ? 7.557 9.492 -21.106 1.00 72.56 316 LYS A CA 1
ATOM 2525 C C . LYS A 1 316 ? 6.118 9.971 -21.296 1.00 72.56 316 LYS A C 1
ATOM 2527 O O . LYS A 1 316 ? 5.648 10.770 -20.475 1.00 72.56 316 LYS A O 1
ATOM 2532 N N . ARG A 1 317 ? 5.455 9.559 -22.384 1.00 81.81 317 ARG A N 1
ATOM 2533 C CA . ARG A 1 317 ? 4.041 9.847 -22.663 1.00 81.81 317 ARG A CA 1
ATOM 2534 C C . ARG A 1 317 ? 3.137 9.065 -21.710 1.00 81.81 317 ARG A C 1
ATOM 2536 O O . ARG A 1 317 ? 2.249 9.672 -21.121 1.00 81.81 317 ARG A O 1
ATOM 2543 N N . LYS A 1 318 ? 3.391 7.769 -21.508 1.00 79.25 318 LYS A N 1
ATOM 2544 C CA . LYS A 1 318 ? 2.639 6.925 -20.562 1.00 79.25 318 LYS A CA 1
ATOM 2545 C C . LYS A 1 318 ? 2.797 7.399 -19.122 1.00 79.25 318 LYS A C 1
ATOM 2547 O 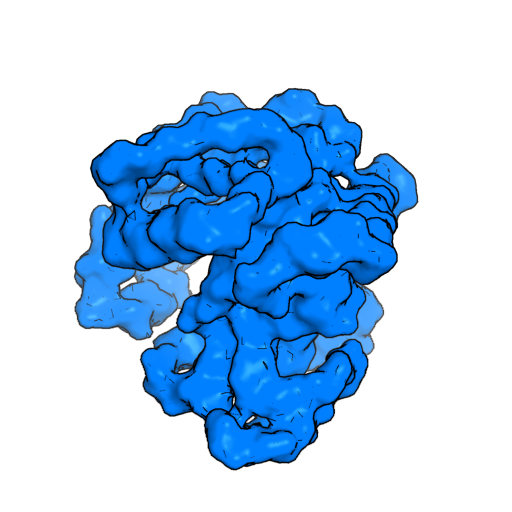O . LYS A 1 318 ? 1.803 7.569 -18.430 1.00 79.25 318 LYS A O 1
ATOM 2552 N N . ALA A 1 319 ? 4.011 7.741 -18.695 1.00 73.75 319 ALA A N 1
ATOM 2553 C CA . ALA A 1 319 ? 4.238 8.321 -17.372 1.00 73.75 319 ALA A CA 1
ATOM 2554 C C . ALA A 1 319 ? 3.449 9.632 -17.162 1.00 73.75 319 ALA A C 1
ATOM 2556 O O . ALA A 1 319 ? 2.955 9.897 -16.068 1.00 73.75 319 ALA A O 1
ATOM 2557 N N . LEU A 1 320 ? 3.313 10.468 -18.204 1.00 80.06 320 LEU A N 1
ATOM 2558 C CA . LEU A 1 320 ? 2.497 11.687 -18.133 1.00 80.06 320 LEU A CA 1
ATOM 2559 C C . LEU A 1 320 ? 1.002 11.362 -18.023 1.00 80.06 320 LEU A C 1
ATOM 2561 O O . LEU A 1 320 ? 0.292 12.000 -17.251 1.00 80.06 320 LEU A O 1
ATOM 2565 N N . GLU A 1 321 ? 0.538 10.374 -18.783 1.00 85.62 321 GLU A N 1
ATOM 2566 C CA . GLU A 1 321 ? -0.838 9.884 -18.734 1.00 85.62 321 GLU A CA 1
ATOM 2567 C C . GLU A 1 321 ? -1.198 9.377 -17.330 1.00 85.62 321 GLU A C 1
ATOM 2569 O O . GLU A 1 321 ? -2.200 9.816 -16.766 1.00 85.62 321 GLU A O 1
ATOM 2574 N N . TRP A 1 322 ? -0.336 8.558 -16.719 1.00 82.81 322 TRP A N 1
ATOM 2575 C CA . TRP A 1 322 ? -0.514 8.068 -15.349 1.00 82.81 322 TRP A CA 1
ATOM 2576 C C . TRP A 1 322 ? -0.554 9.190 -14.316 1.00 82.81 322 TRP A C 1
ATOM 2578 O O . TRP A 1 322 ? -1.455 9.214 -13.477 1.00 82.81 322 TRP A O 1
ATOM 2588 N N . LYS A 1 323 ? 0.353 10.166 -14.415 1.00 82.00 323 LYS A N 1
ATOM 2589 C CA . LYS A 1 323 ? 0.335 11.355 -13.556 1.00 82.00 323 LYS A CA 1
ATOM 2590 C C . LYS A 1 323 ? -0.988 12.121 -13.654 1.00 82.00 323 LYS A C 1
ATOM 2592 O O . LYS A 1 323 ? -1.554 12.509 -12.633 1.00 82.00 323 LYS A O 1
ATOM 2597 N N . GLU A 1 324 ? -1.503 12.340 -14.864 1.00 87.06 324 GLU A N 1
ATOM 2598 C CA . GLU A 1 324 ? -2.779 13.040 -15.043 1.00 87.06 324 GLU A CA 1
ATOM 2599 C C . GLU A 1 324 ? -3.975 12.220 -14.552 1.00 87.06 324 GLU A C 1
ATOM 2601 O O . GLU A 1 324 ? -4.919 12.794 -14.009 1.00 87.06 324 GLU A O 1
ATOM 2606 N N . LEU A 1 325 ? -3.950 10.893 -14.704 1.00 89.00 325 LEU A N 1
ATOM 2607 C CA . LEU A 1 325 ? -4.972 10.006 -14.144 1.00 89.00 325 LEU A CA 1
ATOM 2608 C C . LEU A 1 325 ? -4.971 10.051 -12.612 1.00 89.00 325 LEU A C 1
ATOM 2610 O O . LEU A 1 325 ? -6.032 10.253 -12.023 1.00 89.00 325 LEU A O 1
ATOM 2614 N N . ALA A 1 326 ? -3.797 9.957 -11.981 1.00 85.50 326 ALA A N 1
ATOM 2615 C CA . ALA A 1 326 ? -3.635 10.094 -10.535 1.00 85.50 326 ALA A CA 1
ATOM 2616 C C . ALA A 1 326 ? -4.185 11.439 -10.036 1.00 85.50 326 ALA A C 1
ATOM 2618 O O . ALA A 1 326 ? -5.010 11.477 -9.123 1.00 85.50 326 ALA A O 1
ATOM 2619 N N . ARG A 1 327 ? -3.807 12.543 -10.696 1.00 87.25 327 ARG A N 1
ATOM 2620 C CA . ARG A 1 327 ? -4.300 13.889 -10.370 1.00 87.25 327 ARG A CA 1
ATOM 2621 C C . ARG A 1 327 ? -5.822 13.996 -10.508 1.00 87.25 327 ARG A C 1
ATOM 2623 O O . ARG A 1 327 ? -6.476 14.522 -9.614 1.00 87.25 327 ARG A O 1
ATOM 2630 N N . LYS A 1 328 ? -6.401 13.493 -11.605 1.00 90.44 328 LYS A N 1
ATOM 2631 C CA . LYS A 1 328 ? -7.860 13.500 -11.838 1.00 90.44 328 LYS A CA 1
ATOM 2632 C C . LYS A 1 328 ? -8.620 12.639 -10.833 1.00 90.44 328 LYS A C 1
ATOM 2634 O O . LYS A 1 328 ? -9.737 12.992 -10.467 1.00 90.44 328 LYS A O 1
ATOM 2639 N N . ALA A 1 329 ? -8.048 11.513 -10.410 1.00 88.12 329 ALA A N 1
ATOM 2640 C CA . ALA A 1 329 ? -8.675 10.629 -9.436 1.00 88.12 329 ALA A CA 1
ATOM 2641 C C . ALA A 1 329 ? -8.850 11.332 -8.086 1.00 88.12 329 ALA A C 1
ATOM 2643 O O . ALA A 1 329 ? -9.918 11.212 -7.481 1.00 88.12 329 ALA A O 1
ATOM 2644 N N . VAL A 1 330 ? -7.841 12.090 -7.644 1.00 87.75 330 VAL A N 1
ATOM 2645 C CA . VAL A 1 330 ? -7.879 12.794 -6.354 1.00 87.75 330 VAL A CA 1
ATOM 2646 C C . VAL A 1 330 ? -8.489 14.186 -6.409 1.00 87.75 330 VAL A C 1
ATOM 2648 O O . VAL A 1 330 ? -8.809 14.709 -5.354 1.00 87.75 330 VAL A O 1
ATOM 2651 N N . ASP A 1 331 ? -8.711 14.767 -7.587 1.00 88.38 331 ASP A N 1
ATOM 2652 C CA . ASP A 1 331 ? -9.361 16.075 -7.747 1.00 88.38 331 ASP A CA 1
ATOM 2653 C C . ASP A 1 331 ? -10.707 16.172 -6.990 1.00 88.38 331 ASP A C 1
ATOM 2655 O O . ASP A 1 331 ? -11.308 15.156 -6.634 1.00 88.38 331 ASP A O 1
ATOM 2659 N N . GLU A 1 332 ? -11.222 17.380 -6.741 1.00 85.69 332 GLU A N 1
ATOM 2660 C CA . GLU A 1 332 ? -12.434 17.618 -5.931 1.00 85.69 332 GLU A CA 1
ATOM 2661 C C . GLU A 1 332 ? -13.647 16.803 -6.381 1.00 85.69 332 GLU A C 1
ATOM 2663 O O . GLU A 1 332 ? -14.386 16.269 -5.555 1.00 85.69 332 GLU A O 1
ATOM 2668 N N . VAL A 1 333 ? -13.808 16.650 -7.694 1.00 88.62 333 VAL A N 1
ATOM 2669 C CA . VAL A 1 333 ? -14.886 15.869 -8.319 1.00 88.62 333 VAL A CA 1
ATOM 2670 C C . VAL A 1 333 ? -14.424 14.487 -8.806 1.00 88.62 333 VAL A C 1
ATOM 2672 O O . VAL A 1 333 ? -15.181 13.778 -9.485 1.00 88.62 333 VAL A O 1
ATOM 2675 N N . GLY A 1 334 ? -13.189 14.111 -8.473 1.00 89.44 334 GLY A N 1
ATOM 2676 C CA . GLY A 1 334 ? -12.532 12.860 -8.835 1.00 89.44 334 GLY A CA 1
ATOM 2677 C C . GLY A 1 334 ? -13.141 11.631 -8.161 1.00 89.44 334 GLY A C 1
ATOM 2678 O O . GLY A 1 334 ? -13.922 11.728 -7.210 1.00 89.44 334 GLY A O 1
ATOM 2679 N N . SER A 1 335 ? -12.799 10.448 -8.676 1.00 90.31 335 SER A N 1
ATOM 2680 C CA . SER A 1 335 ? -13.302 9.168 -8.160 1.00 90.31 335 SER A CA 1
ATOM 2681 C C . SER A 1 335 ? -12.894 8.928 -6.706 1.00 90.31 335 SER A C 1
ATOM 2683 O O . SER A 1 335 ? -13.745 8.573 -5.897 1.00 90.31 335 SER A O 1
ATOM 2685 N N . SER A 1 336 ? -11.635 9.196 -6.350 1.00 88.38 336 SER A N 1
ATOM 2686 C CA . SER A 1 336 ? -11.120 9.044 -4.985 1.00 88.38 336 SER A CA 1
ATOM 2687 C C . SER A 1 336 ? -11.823 10.003 -4.018 1.00 88.38 336 SER A C 1
ATOM 2689 O O . SER A 1 336 ? -12.316 9.569 -2.981 1.00 88.38 336 SER A O 1
ATOM 2691 N N . SER A 1 337 ? -11.985 11.284 -4.382 1.00 88.56 337 SER A N 1
ATOM 2692 C CA . SER A 1 337 ? -12.720 12.257 -3.551 1.00 88.56 337 SER A CA 1
ATOM 2693 C C . SER A 1 337 ? -14.167 11.821 -3.293 1.00 88.56 337 SER A C 1
ATOM 2695 O O . SER A 1 337 ? -14.622 11.847 -2.149 1.00 88.56 337 SER A O 1
ATOM 2697 N N . LYS A 1 338 ? -14.874 11.347 -4.329 1.00 90.06 338 LYS A N 1
ATOM 2698 C CA . LYS A 1 338 ? -16.243 10.812 -4.205 1.00 90.06 338 LYS A CA 1
ATOM 2699 C C . LYS A 1 338 ? -16.302 9.579 -3.308 1.00 90.06 338 LYS A C 1
ATOM 2701 O O . LYS A 1 338 ? -17.197 9.480 -2.473 1.00 90.06 338 LYS A O 1
ATOM 2706 N N . ASN A 1 339 ? -15.339 8.676 -3.453 1.00 89.31 339 ASN A N 1
ATOM 2707 C CA . ASN A 1 339 ? -15.222 7.465 -2.649 1.00 89.31 339 ASN A CA 1
ATOM 2708 C C . ASN A 1 339 ? -14.956 7.783 -1.168 1.00 89.31 339 ASN A C 1
ATOM 2710 O O . ASN A 1 339 ? -15.551 7.162 -0.289 1.00 89.31 339 ASN A O 1
ATOM 2714 N N . ILE A 1 340 ? -14.133 8.796 -0.878 1.00 88.44 340 ILE A N 1
ATOM 2715 C CA . ILE A 1 340 ? -13.889 9.292 0.486 1.00 88.44 340 ILE A CA 1
ATOM 2716 C C . ILE A 1 340 ? -15.150 9.941 1.075 1.00 88.44 340 ILE A C 1
ATOM 2718 O O . ILE A 1 340 ? -15.482 9.703 2.240 1.00 88.44 340 ILE A O 1
ATOM 2722 N N . ASP A 1 341 ? -15.884 10.728 0.284 1.00 88.19 341 ASP A N 1
ATOM 2723 C CA . ASP A 1 341 ? -17.155 11.323 0.712 1.00 88.19 341 ASP A CA 1
ATOM 2724 C C . ASP A 1 341 ? -18.207 10.248 1.000 1.00 88.19 341 ASP A C 1
ATOM 2726 O O . ASP A 1 341 ? -18.940 10.328 1.989 1.00 88.19 341 ASP A O 1
ATOM 2730 N N . GLU A 1 342 ? -18.273 9.217 0.159 1.00 86.19 342 GLU A N 1
ATOM 2731 C CA . GLU A 1 342 ? -19.151 8.074 0.368 1.00 86.19 342 GLU A CA 1
ATOM 2732 C C . GLU A 1 342 ? -18.757 7.298 1.629 1.00 86.19 342 GLU A C 1
ATOM 2734 O O . GLU A 1 342 ? -19.613 7.001 2.463 1.00 86.19 342 GLU A O 1
ATOM 2739 N N . PHE A 1 343 ? -17.466 7.017 1.818 1.00 84.88 343 PHE A N 1
ATOM 2740 C CA . PHE A 1 343 ? -16.953 6.381 3.026 1.00 84.88 343 PHE A CA 1
ATOM 2741 C C . PHE A 1 343 ? -17.356 7.170 4.279 1.00 84.88 343 PHE A C 1
ATOM 2743 O O . PHE A 1 343 ? -17.969 6.608 5.186 1.00 84.88 343 PHE A O 1
ATOM 2750 N N . THR A 1 344 ? -17.120 8.484 4.285 1.00 84.50 344 THR A N 1
ATOM 2751 C CA . THR A 1 344 ? -17.436 9.370 5.415 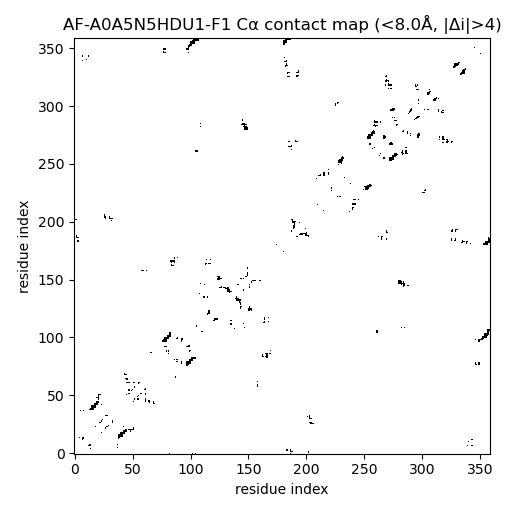1.00 84.50 344 THR A CA 1
ATOM 2752 C C . THR A 1 344 ? -18.933 9.370 5.732 1.00 84.50 344 THR A C 1
ATOM 2754 O O . THR A 1 344 ? -19.322 9.190 6.886 1.00 84.50 344 THR A O 1
ATOM 2757 N N . LYS A 1 345 ? -19.799 9.486 4.715 1.00 82.19 345 LYS A N 1
ATOM 2758 C CA . LYS A 1 345 ? -21.262 9.425 4.895 1.00 82.19 345 LYS A CA 1
ATOM 2759 C C . LYS A 1 345 ? -21.718 8.109 5.518 1.00 82.19 345 LYS A C 1
ATOM 2761 O O . LYS A 1 345 ? -22.624 8.106 6.346 1.00 82.19 345 LYS A O 1
ATOM 2766 N N . ASN A 1 346 ? -21.114 6.992 5.124 1.00 75.81 346 ASN A N 1
ATOM 2767 C CA . ASN A 1 346 ? -21.517 5.679 5.618 1.00 75.81 346 ASN A CA 1
ATOM 2768 C C . ASN A 1 346 ? -20.987 5.371 7.018 1.00 75.81 346 ASN A C 1
ATOM 2770 O O . ASN A 1 346 ? -21.704 4.732 7.788 1.00 75.81 346 ASN A O 1
ATOM 2774 N N . VAL A 1 347 ? -19.800 5.880 7.367 1.00 69.44 347 VAL A N 1
ATOM 2775 C CA . VAL A 1 347 ? -19.295 5.882 8.748 1.00 69.44 347 VAL A CA 1
ATOM 2776 C C . VAL A 1 347 ? -20.271 6.623 9.667 1.00 69.44 347 VAL A C 1
ATOM 2778 O O . VAL A 1 347 ? -20.704 6.059 10.666 1.00 69.44 347 VAL A O 1
ATOM 2781 N N . VAL A 1 348 ? -20.716 7.827 9.281 1.00 62.47 348 VAL A N 1
ATOM 2782 C CA . VAL A 1 348 ? -21.706 8.617 10.048 1.00 62.47 348 VAL A CA 1
ATOM 2783 C C . VAL A 1 348 ? -23.058 7.900 10.175 1.00 62.47 348 VAL A C 1
ATOM 2785 O O . VAL A 1 348 ? -23.756 8.056 11.171 1.00 62.47 348 VAL A O 1
ATOM 2788 N N . GLN A 1 349 ? -23.438 7.091 9.184 1.00 63.00 349 GLN A N 1
ATOM 2789 C CA . GLN A 1 349 ? -24.685 6.316 9.195 1.00 63.00 349 GLN A CA 1
ATOM 2790 C C . GLN A 1 349 ? -24.555 4.934 9.866 1.00 63.00 349 GLN A C 1
ATOM 2792 O O . GLN A 1 349 ? -25.519 4.170 9.825 1.00 63.00 349 GLN A O 1
ATOM 2797 N N . GLN A 1 350 ? -23.392 4.590 10.442 1.00 60.56 350 GLN A N 1
ATOM 2798 C CA . GLN A 1 350 ? -23.088 3.281 11.049 1.00 60.56 350 GLN A CA 1
ATOM 2799 C C . GLN A 1 350 ? -23.386 2.081 10.124 1.00 60.56 350 GLN A C 1
ATOM 2801 O O . GLN A 1 350 ? -23.763 0.991 10.559 1.00 60.56 350 GLN A O 1
ATOM 2806 N N . LYS A 1 351 ? -23.227 2.264 8.808 1.00 53.88 351 LYS A N 1
ATOM 2807 C CA . LYS A 1 351 ? -23.548 1.236 7.810 1.00 53.88 351 LYS A CA 1
ATOM 2808 C C . LYS A 1 351 ? -22.360 0.313 7.542 1.00 53.88 351 LYS A C 1
ATOM 2810 O O . LYS A 1 351 ? -21.533 0.649 6.702 1.00 53.88 351 LYS A O 1
ATOM 2815 N N . ALA A 1 352 ? -22.391 -0.866 8.174 1.00 55.97 352 ALA A N 1
ATOM 2816 C CA . ALA A 1 352 ? -21.649 -2.106 7.881 1.00 55.97 352 ALA A CA 1
ATOM 2817 C C . ALA A 1 352 ? -20.123 -2.010 7.638 1.00 55.97 352 ALA A C 1
ATOM 2819 O O . ALA A 1 352 ? -19.520 -0.950 7.517 1.00 55.97 352 ALA A O 1
ATOM 2820 N N . ILE A 1 353 ? -19.481 -3.180 7.600 1.00 54.66 353 ILE A N 1
ATOM 2821 C CA . ILE A 1 353 ? -18.036 -3.324 7.396 1.00 54.66 353 ILE A CA 1
ATOM 2822 C C . ILE A 1 353 ? -17.676 -2.983 5.942 1.00 54.66 353 ILE A C 1
ATOM 2824 O O . ILE A 1 353 ? -18.374 -3.437 5.037 1.00 54.66 353 ILE A O 1
ATOM 2828 N N . ARG A 1 354 ? -16.613 -2.198 5.705 1.00 63.22 354 ARG A N 1
ATOM 2829 C CA . ARG A 1 354 ? -16.194 -1.758 4.353 1.00 63.22 354 ARG A CA 1
ATOM 2830 C C . ARG A 1 354 ? -14.752 -2.123 4.025 1.00 63.22 354 ARG A C 1
ATOM 2832 O O . ARG A 1 354 ? -13.910 -2.180 4.918 1.00 63.22 354 ARG A O 1
ATOM 2839 N N . VAL A 1 355 ? -14.479 -2.308 2.734 1.00 55.59 355 VAL A N 1
ATOM 2840 C CA . VAL A 1 355 ? -13.141 -2.573 2.195 1.00 55.59 355 VAL A CA 1
ATOM 2841 C C . VAL A 1 355 ? -12.633 -1.352 1.435 1.00 55.59 355 VAL A C 1
ATOM 2843 O O . VAL A 1 355 ? -13.259 -0.913 0.469 1.00 55.59 355 VAL A O 1
ATOM 2846 N N . LEU A 1 356 ? -11.500 -0.819 1.880 1.00 58.16 356 LEU A N 1
ATOM 2847 C CA . LEU A 1 356 ? -10.765 0.264 1.243 1.00 58.16 356 LEU A CA 1
ATOM 2848 C C . LEU A 1 356 ? -9.520 -0.314 0.567 1.00 58.16 356 LEU A C 1
ATOM 2850 O O . LEU A 1 356 ? -8.779 -1.057 1.209 1.00 58.16 356 LEU A O 1
ATOM 2854 N N . GLY A 1 357 ? -9.279 0.040 -0.692 1.00 55.66 357 GLY A N 1
ATOM 2855 C CA . GLY A 1 357 ? -8.064 -0.338 -1.416 1.00 55.66 357 GLY A CA 1
ATOM 2856 C C . GLY A 1 357 ? -7.400 0.863 -2.070 1.00 55.66 357 GLY A C 1
ATOM 2857 O O . GLY A 1 357 ? -8.079 1.812 -2.464 1.00 55.66 357 GLY A O 1
ATOM 2858 N N . GLU A 1 358 ? -6.079 0.828 -2.184 1.00 50.78 358 GLU A N 1
ATOM 2859 C CA . GLU A 1 358 ? -5.329 1.818 -2.956 1.00 50.78 358 GLU A CA 1
ATOM 2860 C C . GLU A 1 358 ? -5.316 1.419 -4.445 1.00 50.78 358 GLU A C 1
ATOM 2862 O O . GLU A 1 358 ? -5.207 0.236 -4.774 1.00 50.78 358 GLU A O 1
ATOM 2867 N N . MET A 1 359 ? -5.519 2.401 -5.337 1.00 46.62 359 MET A N 1
ATOM 2868 C CA . MET A 1 359 ? -5.524 2.214 -6.803 1.00 46.62 359 MET A CA 1
ATOM 2869 C C . MET A 1 359 ? -4.125 2.185 -7.382 1.00 46.62 359 MET A C 1
ATOM 2871 O O . MET A 1 359 ? -3.358 3.105 -7.022 1.00 46.62 359 MET A O 1
#

InterPro domains:
  IPR002213 UDP-glucuronosyl/UDP-glucosyltransferase [PF00201] (211-297)
  IPR002213 UDP-glucuronosyl/UDP-glucosyltransferase [cd03784] (1-324)

Radius of gyration: 21.32 Å; Cα contacts (8 Å, |Δi|>4): 520; chains: 1; bounding box: 59×48×57 Å

Secondary structure (DSSP, 8-state):
-HHHHHHHHHTT---EEEEEHHHIIIIITT-GGGSSSSSEEEEE--S-TTTGGGTSSSHHHHHHHGGG--PPPSS--SEEEEETT--THHHHHHHTT-EEEEEEEEEHHHHHHHHHHHTT-S-SSPPTT--PPB--TTS--B-GGGS-HHHHSTTSSHHHHHHHHHTTTTTHHHHTT----EE----S-GGGTT--STT--S-----S----HHHHHHHHHHHHHTT--------GGGGGGSPTT------S--EEEE---HHHHHHHHHHTPEEEE---STTHHHHHHHHHHTS----SS-HHHHHSSHHHHHHHHHHHHHHHHHHHHHSTTSHHHHHHHHHHHHHHTT---EEEEE-

Mean predicted aligned error: 10.82 Å

Solvent-accessible surface area (backbone atoms only — not comparable to full-atom values): 20448 Å² total; per-residue (Å²): 107,73,51,53,50,52,56,42,38,74,73,70,45,89,51,70,50,75,44,37,42,30,52,37,67,69,36,48,76,70,24,75,74,63,75,66,82,80,56,49,78,48,68,37,64,40,83,30,55,83,55,35,60,78,61,34,97,34,69,54,56,35,62,58,41,55,80,75,60,85,78,88,72,95,65,93,65,59,63,46,77,37,52,36,70,54,62,64,64,44,56,52,18,59,75,70,75,28,26,27,31,41,35,43,90,52,47,63,68,56,53,52,51,48,51,34,47,65,71,61,74,44,78,76,65,31,47,79,84,49,84,63,71,47,81,49,93,96,53,73,80,32,47,36,74,35,36,36,37,58,47,38,46,55,76,79,45,57,59,59,49,53,34,63,51,47,37,42,79,86,41,51,77,48,67,76,70,50,82,72,72,38,47,44,33,64,72,58,41,33,55,67,57,72,44,80,43,86,83,32,76,61,84,50,67,77,91,76,84,78,82,55,49,68,60,44,32,51,50,50,50,50,49,61,71,57,72,50,76,56,43,79,90,69,58,77,92,49,54,84,40,48,53,90,90,74,76,93,76,76,89,66,79,41,44,40,78,35,47,30,48,58,71,60,46,51,49,28,39,40,66,50,42,44,44,31,67,53,53,80,56,47,57,9,29,33,43,35,46,40,40,45,73,73,60,43,44,52,78,65,96,54,63,51,68,47,52,78,34,77,62,16,53,51,32,55,49,43,30,48,51,46,20,51,50,40,32,48,24,51,28,88,88,12,61,18,38,49,39,52,52,52,50,52,54,32,48,79,66,58,59,61,74,46,52,37,32,36,108

pLDDT: mean 74.41, std 13.68, range [36.47, 91.31]